Protein AF-A0A150F5D4-F1 (afdb_monomer)

Foldseek 3Di:
DDDPPPPPVVVVVVVVVVVVVVVPPPPPPPPDDPPQDWDFDQFPVGTWTARLAWAEEAEAVQLCPQLCLLLVHDYAEYEPLCVVAPLCVVSCVNHDHCYNVPDLVVVLVSQGQEYEEAPPDPPQVSVVVRYTYGHHHPLPDAQLVVSCSVCSNNVSNVSSVVLVVVVLVLLVVLLVLLCVLQPQWAEWEWAADAFKIKTFAQRQFLCNVSQCPSSVHHFQPVCCVDQPVDDPGIDIDGLVCCLSRDILAYAYEYLAPPHDHCSCVDPSNCPHNNNVVVRYHYDHNSLRNHDHSSSNVVSSVRVSVSSND

Organism: NCBI:txid1793963

Structure (mmCIF, N/CA/C/O backbone):
data_AF-A0A150F5D4-F1
#
_entry.id   AF-A0A150F5D4-F1
#
loop_
_atom_site.group_PDB
_atom_site.id
_atom_site.type_symbol
_atom_site.label_atom_id
_atom_site.label_alt_id
_atom_site.label_comp_id
_atom_site.label_asym_id
_atom_site.label_entity_id
_atom_site.label_seq_id
_atom_site.pdbx_PDB_ins_code
_atom_site.Cartn_x
_atom_site.Cartn_y
_atom_site.Cartn_z
_atom_site.occupancy
_atom_site.B_iso_or_equiv
_atom_site.auth_seq_id
_atom_site.auth_comp_id
_atom_site.auth_asym_id
_atom_site.auth_atom_id
_atom_site.pdbx_PDB_model_num
ATOM 1 N N . MET A 1 1 ? -54.334 -12.920 94.584 1.00 45.31 1 MET A N 1
ATOM 2 C CA . MET A 1 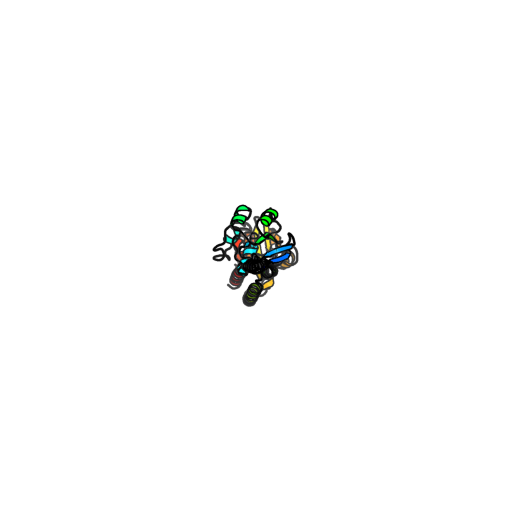1 ? -52.978 -13.401 94.237 1.00 45.31 1 MET A CA 1
ATOM 3 C C . MET A 1 1 ? -52.884 -13.672 92.729 1.00 45.31 1 MET A C 1
ATOM 5 O O . MET A 1 1 ? -52.698 -14.797 92.307 1.00 45.31 1 MET A O 1
ATOM 9 N N . PHE A 1 2 ? -53.057 -12.641 91.902 1.00 46.56 2 PHE A N 1
ATOM 10 C CA . PHE A 1 2 ? -52.925 -12.701 90.441 1.00 46.56 2 PHE A CA 1
ATOM 11 C C . PHE A 1 2 ? -52.592 -11.281 90.016 1.00 46.56 2 PHE A C 1
ATOM 13 O O . PHE A 1 2 ? -53.486 -10.466 90.161 1.00 46.56 2 PHE A O 1
ATOM 20 N N . HIS A 1 3 ? -51.358 -10.958 89.613 1.00 45.22 3 HIS A N 1
ATOM 21 C CA . HIS A 1 3 ? -51.043 -9.778 88.773 1.00 45.22 3 HIS A CA 1
ATOM 22 C C . HIS A 1 3 ? -49.586 -9.734 88.243 1.00 45.22 3 HIS A C 1
ATOM 24 O O . HIS A 1 3 ? -49.187 -8.736 87.649 1.00 45.22 3 HIS A O 1
ATOM 30 N N . THR A 1 4 ? -48.786 -10.803 88.362 1.00 50.25 4 THR A N 1
ATOM 31 C CA . THR A 1 4 ? -47.328 -10.725 88.106 1.00 50.25 4 THR A CA 1
ATOM 32 C C . THR A 1 4 ? -46.820 -11.392 86.820 1.00 50.25 4 THR A C 1
ATOM 34 O O . THR A 1 4 ? -45.617 -11.568 86.680 1.00 50.25 4 THR A O 1
ATOM 37 N N . TYR A 1 5 ? -47.678 -11.728 85.845 1.00 49.06 5 TYR A N 1
ATOM 38 C CA . TYR A 1 5 ? -47.238 -12.459 84.634 1.00 49.06 5 TYR A CA 1
ATOM 39 C C . TYR A 1 5 ? -47.407 -11.726 83.292 1.00 49.06 5 TYR A C 1
ATOM 41 O O . TYR A 1 5 ? -47.007 -12.252 82.259 1.00 49.06 5 TYR A O 1
ATOM 49 N N . LYS A 1 6 ? -47.918 -10.486 83.263 1.00 46.34 6 LYS A N 1
ATOM 50 C CA . LYS A 1 6 ? -48.126 -9.746 81.996 1.00 46.34 6 LYS A CA 1
ATOM 51 C C . LYS A 1 6 ? -46.950 -8.880 81.519 1.00 46.34 6 LYS A C 1
ATOM 53 O O . LYS A 1 6 ? -47.036 -8.321 80.433 1.00 46.34 6 LYS A O 1
ATOM 58 N N . LYS A 1 7 ? -45.850 -8.767 82.277 1.00 47.50 7 LYS A N 1
ATOM 59 C CA . LYS A 1 7 ? -44.716 -7.881 81.921 1.00 47.50 7 LYS A CA 1
ATOM 60 C C . LYS A 1 7 ? -43.491 -8.581 81.317 1.00 47.50 7 LYS A C 1
ATOM 62 O O . LYS A 1 7 ? -42.592 -7.894 80.851 1.00 47.50 7 LYS A O 1
ATOM 67 N N . ILE A 1 8 ? -43.466 -9.915 81.259 1.00 49.19 8 IL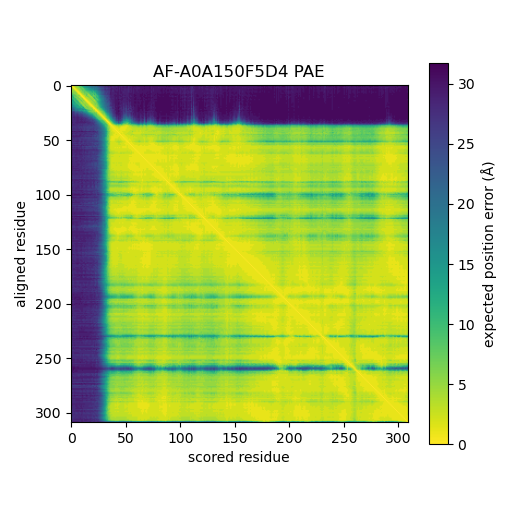E A N 1
ATOM 68 C CA . ILE A 1 8 ? -42.308 -10.670 80.737 1.00 49.19 8 ILE A CA 1
ATOM 69 C C . ILE A 1 8 ? -42.436 -10.952 79.224 1.00 49.19 8 ILE A C 1
ATOM 71 O O . ILE A 1 8 ? -41.431 -11.035 78.525 1.00 49.19 8 ILE A O 1
ATOM 75 N N . GLY A 1 9 ? -43.657 -10.979 78.674 1.00 44.41 9 GLY A N 1
ATOM 76 C CA . GLY A 1 9 ? -43.884 -11.199 77.235 1.00 44.41 9 GLY A CA 1
ATOM 77 C C . GLY A 1 9 ? -43.514 -10.016 76.326 1.00 44.41 9 GLY A C 1
ATOM 78 O O . GLY A 1 9 ? -43.197 -10.220 75.160 1.00 44.41 9 GLY A O 1
ATOM 79 N N . ALA A 1 10 ? -43.503 -8.784 76.848 1.00 46.03 10 ALA A N 1
ATOM 80 C CA . ALA A 1 10 ? -43.185 -7.592 76.054 1.00 46.03 10 ALA A CA 1
ATOM 81 C C . ALA A 1 10 ? -41.670 -7.353 75.887 1.00 46.03 10 ALA A C 1
ATOM 83 O O . ALA A 1 10 ? -41.250 -6.747 74.906 1.00 46.03 10 ALA A O 1
ATOM 84 N N . ALA A 1 11 ? -40.840 -7.863 76.805 1.00 48.28 11 ALA A N 1
ATOM 85 C CA . ALA A 1 11 ? -39.387 -7.686 76.752 1.00 48.28 11 ALA A CA 1
ATOM 86 C C . ALA A 1 11 ? -38.692 -8.666 75.784 1.00 48.28 11 ALA A C 1
ATOM 88 O O . ALA A 1 11 ? -37.655 -8.334 75.219 1.00 48.28 11 ALA A O 1
ATOM 89 N N . LEU A 1 12 ? -39.283 -9.841 75.530 1.00 46.72 12 LEU A N 1
ATOM 90 C CA . LEU A 1 12 ? -38.742 -10.838 74.592 1.00 46.72 12 LEU A CA 1
ATOM 91 C C . LEU A 1 12 ? -39.065 -10.539 73.117 1.00 46.72 12 LEU A C 1
ATOM 93 O O . LEU A 1 12 ? -38.326 -10.964 72.235 1.00 46.72 12 LEU A O 1
ATOM 97 N N . ILE A 1 13 ? -40.110 -9.753 72.837 1.00 49.47 13 ILE A N 1
ATOM 98 C CA . ILE A 1 13 ? -40.472 -9.341 71.468 1.00 49.47 13 ILE A CA 1
ATOM 99 C C . ILE A 1 13 ? -39.652 -8.118 71.013 1.00 49.47 13 ILE A C 1
ATOM 101 O O . ILE A 1 13 ? -39.346 -7.986 69.830 1.00 49.47 13 ILE A O 1
ATOM 105 N N . ALA A 1 14 ? -39.201 -7.265 71.940 1.00 47.28 14 ALA A N 1
ATOM 106 C CA . ALA A 1 14 ? -38.373 -6.099 71.617 1.00 47.28 14 ALA A CA 1
ATOM 107 C C . ALA A 1 14 ? -36.915 -6.455 71.249 1.00 47.28 14 ALA A C 1
ATOM 109 O O . ALA A 1 14 ? -36.289 -5.736 70.475 1.00 47.28 14 ALA A O 1
ATOM 110 N N . VAL A 1 15 ? -36.379 -7.579 71.741 1.00 50.41 15 VAL A N 1
ATOM 111 C CA . VAL A 1 15 ? -35.002 -8.022 71.427 1.00 50.41 15 VAL A CA 1
ATOM 112 C C . VAL A 1 15 ? -34.919 -8.739 70.068 1.00 50.41 15 VAL A C 1
ATOM 114 O O . VAL A 1 15 ? -33.892 -8.668 69.397 1.00 50.41 15 VAL A O 1
ATOM 117 N N . LEU A 1 16 ? -36.016 -9.337 69.590 1.00 45.66 16 LEU A N 1
ATOM 118 C CA . LEU A 1 16 ? -36.094 -9.968 68.262 1.00 45.66 16 LEU A CA 1
ATOM 119 C C . LEU A 1 16 ? -36.301 -8.971 67.105 1.00 45.66 16 LEU A C 1
ATOM 121 O O . LEU A 1 16 ? -36.012 -9.305 65.960 1.00 45.66 16 LEU A O 1
ATOM 125 N N . LEU A 1 17 ? -36.729 -7.736 67.387 1.00 45.28 17 LEU A N 1
ATOM 126 C CA . LEU A 1 17 ? -36.908 -6.678 66.380 1.00 45.28 17 LEU A CA 1
ATOM 127 C C . LEU A 1 17 ? -35.638 -5.850 66.112 1.00 45.28 17 LEU A C 1
ATOM 129 O O . LEU A 1 17 ? -35.535 -5.221 65.063 1.00 45.28 17 LEU A O 1
ATOM 133 N N . ILE A 1 18 ? -34.639 -5.891 67.001 1.00 49.88 18 ILE A N 1
ATOM 134 C CA . ILE A 1 18 ? -33.360 -5.180 66.806 1.00 49.88 18 ILE A CA 1
ATOM 135 C C . ILE A 1 18 ? -32.366 -6.028 65.988 1.00 49.88 18 ILE A C 1
ATOM 137 O O . ILE A 1 18 ? -31.526 -5.484 65.275 1.00 49.88 18 ILE A O 1
ATOM 141 N N . ALA A 1 19 ? -32.516 -7.358 65.976 1.00 47.22 19 ALA A N 1
ATOM 142 C CA . ALA A 1 19 ? -31.707 -8.246 65.134 1.00 47.22 19 ALA A CA 1
ATOM 143 C C . ALA A 1 19 ? -32.099 -8.219 63.639 1.00 47.22 19 ALA A C 1
ATOM 145 O O . ALA A 1 19 ? -31.326 -8.670 62.798 1.00 47.22 19 ALA A O 1
ATOM 146 N N . ALA A 1 20 ? -33.260 -7.651 63.288 1.00 46.22 20 ALA A N 1
ATOM 147 C CA . ALA A 1 20 ? -33.705 -7.507 61.899 1.00 46.22 20 ALA A CA 1
ATOM 148 C C . ALA A 1 20 ? -33.192 -6.224 61.208 1.00 46.22 20 ALA A C 1
ATOM 150 O O . ALA A 1 20 ? -33.328 -6.090 59.996 1.00 46.22 20 ALA A O 1
ATOM 151 N N . LEU A 1 21 ? -32.573 -5.293 61.946 1.00 45.03 21 LEU A N 1
ATOM 152 C CA . LEU A 1 21 ? -32.061 -4.022 61.403 1.00 45.03 21 LEU A CA 1
ATOM 153 C C . LEU A 1 21 ? -30.547 -4.022 61.132 1.00 45.03 21 LEU A C 1
ATOM 155 O O . LEU A 1 21 ? -30.050 -3.115 60.474 1.00 45.03 21 LEU A O 1
ATOM 159 N N . ALA A 1 22 ? -29.816 -5.057 61.558 1.00 43.81 22 ALA A N 1
ATOM 160 C CA . ALA A 1 22 ? -28.387 -5.215 61.264 1.00 43.81 22 ALA A CA 1
ATOM 161 C C . ALA A 1 22 ? -28.099 -6.036 59.985 1.00 43.81 22 ALA A C 1
ATOM 163 O O . ALA A 1 22 ? -26.945 -6.168 59.591 1.00 43.81 22 ALA A O 1
ATOM 164 N N . ALA A 1 23 ? -29.131 -6.564 59.313 1.00 40.69 23 ALA A N 1
ATOM 165 C CA . ALA A 1 23 ? -28.992 -7.368 58.092 1.00 40.69 23 ALA A CA 1
ATOM 166 C C . ALA A 1 23 ? -29.296 -6.600 56.786 1.00 40.69 23 ALA A C 1
ATOM 168 O O . ALA A 1 23 ? -29.154 -7.156 55.700 1.00 40.69 23 ALA A O 1
ATOM 169 N N . CYS A 1 24 ? -29.650 -5.311 56.865 1.00 43.44 24 CYS A N 1
ATOM 170 C CA . CYS A 1 24 ? -29.813 -4.421 55.704 1.00 43.44 24 CYS A CA 1
ATOM 171 C C . CYS A 1 24 ? -28.640 -3.437 55.540 1.00 43.44 24 CYS A C 1
ATOM 173 O O . CYS A 1 24 ? -28.793 -2.364 54.968 1.00 43.44 24 CYS A O 1
ATOM 175 N N . GLY A 1 25 ? -27.462 -3.815 56.039 1.00 41.12 25 GLY A N 1
ATOM 176 C CA . GLY A 1 25 ? -26.180 -3.163 55.773 1.00 41.12 25 GLY A CA 1
ATOM 177 C C . GLY A 1 25 ? -25.316 -3.977 54.813 1.00 41.12 25 GLY A C 1
ATOM 178 O O . GLY A 1 25 ? -24.108 -4.034 54.985 1.00 41.12 25 GLY A O 1
ATOM 179 N N . ASN A 1 26 ? -25.923 -4.661 53.843 1.00 39.94 26 ASN A N 1
ATOM 180 C CA . ASN A 1 26 ? -25.194 -5.201 52.706 1.00 39.94 26 ASN A CA 1
ATOM 181 C C . ASN A 1 26 ? -25.654 -4.402 51.498 1.00 39.94 26 ASN A C 1
ATOM 183 O O . ASN A 1 26 ? -26.626 -4.766 50.835 1.00 39.94 26 ASN A O 1
ATOM 187 N N . SER A 1 27 ? -24.985 -3.269 51.282 1.00 38.66 27 SER A N 1
ATOM 188 C CA . SER A 1 27 ? -24.941 -2.607 49.989 1.00 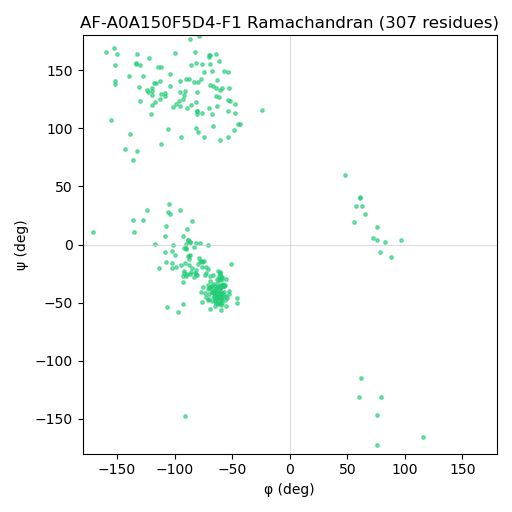38.66 27 SER A CA 1
ATOM 189 C C . SER A 1 27 ? -24.601 -3.694 48.987 1.00 38.66 27 SER A C 1
ATOM 191 O O . SER A 1 27 ? -23.460 -4.136 48.886 1.00 38.66 27 SER A O 1
ATOM 193 N N . SER A 1 28 ? -25.628 -4.212 48.326 1.00 36.38 28 SER A N 1
ATOM 194 C CA . SER A 1 28 ? -25.478 -4.983 47.117 1.00 36.38 28 SER A CA 1
ATOM 195 C C . SER A 1 28 ? -24.821 -4.029 46.142 1.00 36.38 28 SER A C 1
ATOM 197 O O . SER A 1 28 ? -25.504 -3.257 45.467 1.00 36.38 28 SER A O 1
ATOM 199 N N . ASP A 1 29 ? -23.487 -4.045 46.159 1.00 36.03 29 ASP A N 1
ATOM 200 C CA . ASP A 1 29 ? -22.649 -3.624 45.062 1.00 36.03 29 ASP A CA 1
ATOM 201 C C . ASP A 1 29 ? -23.311 -4.212 43.828 1.00 36.03 29 ASP A C 1
ATOM 203 O O . ASP A 1 29 ? -23.290 -5.426 43.585 1.00 36.03 29 ASP A O 1
ATOM 207 N N . MET A 1 30 ? -23.989 -3.333 43.093 1.00 36.88 30 MET A N 1
ATOM 208 C CA . MET A 1 30 ? -24.285 -3.542 41.697 1.00 36.88 30 MET A CA 1
ATOM 209 C C . MET A 1 30 ? -22.930 -3.822 41.066 1.00 36.88 30 MET A C 1
ATOM 211 O O . MET A 1 30 ? -22.185 -2.899 40.741 1.00 36.88 30 MET A O 1
ATOM 215 N N . LYS A 1 31 ? -22.583 -5.113 40.977 1.00 35.66 31 LYS A N 1
ATOM 216 C CA . LYS A 1 31 ? -21.459 -5.598 40.190 1.00 35.66 31 LYS A CA 1
ATOM 217 C C . LYS A 1 31 ? -21.593 -4.918 38.847 1.00 35.66 31 LYS A C 1
ATOM 219 O O . LYS A 1 31 ? -22.595 -5.097 38.151 1.00 35.66 31 LYS A O 1
ATOM 224 N N . GLY A 1 32 ? -20.620 -4.051 38.604 1.00 36.94 32 GLY A N 1
ATOM 225 C CA . GLY A 1 32 ? -20.666 -3.075 37.549 1.00 36.94 32 GLY A CA 1
ATOM 226 C C . GLY A 1 32 ? -20.960 -3.737 36.217 1.00 36.94 32 GLY A C 1
ATOM 227 O O . GLY A 1 32 ? -20.545 -4.868 35.951 1.00 36.94 32 GLY A O 1
ATOM 228 N N . SER A 1 33 ? -21.649 -2.973 35.372 1.00 35.09 33 SER A N 1
ATOM 229 C CA . SER A 1 33 ? -21.381 -2.953 33.937 1.00 35.09 33 SER A CA 1
ATOM 230 C C . SER A 1 33 ? -19.940 -3.393 33.706 1.00 35.09 33 SER A C 1
ATOM 232 O O . SER A 1 33 ? -19.038 -2.716 34.199 1.00 35.09 33 SER A O 1
ATOM 234 N N . SER A 1 34 ? -19.737 -4.528 33.032 1.00 41.12 34 SER A N 1
ATOM 235 C CA . SER A 1 34 ? -18.419 -4.999 32.617 1.00 41.12 34 SER A CA 1
ATOM 236 C C . SER A 1 34 ? -17.669 -3.813 32.027 1.00 41.12 34 SER A C 1
ATOM 238 O O . SER A 1 34 ? -18.012 -3.349 30.939 1.00 41.12 34 SER A O 1
ATOM 240 N N . GLN A 1 35 ? -16.737 -3.253 32.792 1.00 52.50 35 GLN A N 1
ATOM 241 C CA . GLN A 1 35 ? -15.906 -2.162 32.331 1.00 52.50 35 GLN A CA 1
ATOM 242 C C . GLN A 1 35 ? -15.061 -2.810 31.240 1.00 52.50 35 GLN A C 1
ATOM 244 O O . GLN A 1 35 ? -14.215 -3.645 31.548 1.00 52.50 35 GLN A O 1
ATOM 249 N N . GLU A 1 36 ? -15.409 -2.580 29.970 1.00 65.25 36 GLU A N 1
ATOM 250 C CA . GLU A 1 36 ? -14.615 -3.109 28.866 1.00 65.25 36 GLU A CA 1
ATOM 251 C C . GLU A 1 36 ? -13.179 -2.652 29.094 1.00 65.25 36 GLU A C 1
ATOM 253 O O . GLU A 1 36 ? -12.937 -1.460 29.287 1.00 65.25 36 GLU A O 1
ATOM 258 N N . ASP A 1 37 ? -12.247 -3.605 29.147 1.00 86.50 37 ASP A N 1
ATOM 259 C CA . ASP A 1 37 ? -10.831 -3.302 29.313 1.00 86.50 37 ASP A CA 1
ATOM 260 C C . ASP A 1 37 ? -10.433 -2.305 28.223 1.00 86.50 37 ASP A C 1
ATOM 262 O O . ASP A 1 37 ? -10.486 -2.619 27.032 1.00 86.50 37 ASP A O 1
ATOM 266 N N . THR A 1 38 ? -10.065 -1.089 28.626 1.00 91.94 38 THR A N 1
ATOM 267 C CA . THR A 1 38 ? -9.608 -0.046 27.704 1.00 91.94 38 THR A CA 1
ATOM 268 C C . THR A 1 38 ? -8.099 0.115 27.770 1.00 91.94 38 THR A C 1
ATOM 270 O O . THR A 1 38 ? -7.510 0.034 28.848 1.00 91.94 38 THR A O 1
ATOM 273 N N . VAL A 1 39 ? -7.484 0.451 26.641 1.00 92.31 39 VAL A N 1
ATOM 274 C CA . VAL A 1 39 ? -6.091 0.900 26.552 1.00 92.31 39 VAL A CA 1
ATOM 275 C C . VAL A 1 39 ? -6.060 2.369 26.132 1.00 92.31 39 VAL A C 1
ATOM 277 O O . VAL A 1 39 ? -6.863 2.810 25.314 1.00 92.31 39 VAL A O 1
ATOM 280 N N . THR A 1 40 ? -5.149 3.151 26.712 1.00 94.94 40 THR A N 1
ATOM 281 C CA . THR A 1 40 ? -4.887 4.514 26.237 1.00 94.94 40 THR A CA 1
ATOM 282 C C . THR A 1 40 ? -3.964 4.441 25.029 1.00 94.94 40 THR A C 1
ATOM 284 O O . THR A 1 40 ? -2.806 4.042 25.154 1.00 94.94 40 THR A O 1
ATOM 287 N N . TYR A 1 41 ? -4.464 4.853 23.872 1.00 94.38 41 TYR A N 1
ATOM 288 C CA . TYR A 1 41 ? -3.706 4.969 22.635 1.00 94.38 41 TYR A CA 1
ATOM 289 C C . TYR A 1 41 ? -3.387 6.440 22.349 1.00 94.38 41 TYR A C 1
ATOM 291 O O . TYR A 1 41 ? -4.237 7.314 22.521 1.00 94.38 41 TYR A O 1
ATOM 299 N N . LYS A 1 42 ? -2.150 6.723 21.932 1.00 94.75 42 LYS A N 1
ATOM 300 C CA . LYS A 1 42 ? -1.709 8.071 21.560 1.00 94.75 42 LYS A CA 1
ATOM 301 C C . LYS A 1 42 ? -1.856 8.243 20.049 1.00 94.75 42 LYS A C 1
ATOM 303 O O . LYS A 1 42 ? -0.933 7.921 19.305 1.00 94.75 42 LYS A O 1
ATOM 308 N N . ALA A 1 43 ? -3.005 8.755 19.627 1.00 94.56 43 ALA A N 1
ATOM 309 C CA . ALA A 1 43 ? -3.280 9.115 18.242 1.00 94.56 43 ALA A CA 1
ATOM 310 C C . ALA A 1 43 ? -2.815 10.550 17.937 1.00 94.56 43 ALA A C 1
ATOM 312 O O . ALA A 1 43 ? -2.367 11.289 18.820 1.00 94.56 43 ALA A O 1
ATOM 313 N N . GLU A 1 44 ? -2.954 10.976 16.682 1.00 95.62 44 GLU A N 1
ATOM 314 C CA . GLU A 1 44 ? -2.625 12.346 16.266 1.00 95.62 44 GLU A CA 1
ATOM 315 C C . GLU A 1 44 ? -3.600 13.387 16.833 1.00 95.62 44 GLU A C 1
ATOM 317 O O . GLU A 1 44 ? -3.218 14.532 17.057 1.00 95.62 44 GLU A O 1
ATOM 322 N N . ASN A 1 45 ? -4.842 12.985 17.119 1.00 96.00 45 ASN A N 1
ATOM 323 C CA . ASN A 1 45 ? -5.853 13.801 17.797 1.00 96.00 45 ASN A CA 1
ATOM 324 C C . ASN A 1 45 ? -5.812 13.677 19.335 1.00 96.00 45 ASN A C 1
ATOM 326 O O . ASN A 1 45 ? -6.720 14.146 20.015 1.00 96.00 45 ASN A O 1
ATOM 330 N N . GLY A 1 46 ? -4.751 13.091 19.906 1.00 95.88 46 GLY A N 1
ATOM 331 C CA . GLY A 1 46 ? -4.507 13.061 21.350 1.00 95.88 46 GLY A CA 1
ATOM 332 C C . GLY A 1 46 ? -4.537 11.665 21.974 1.00 95.88 46 GLY A C 1
ATOM 333 O O . GLY A 1 46 ? -4.438 10.642 21.299 1.00 95.88 46 GLY A O 1
ATOM 334 N N . ASN A 1 47 ? -4.624 11.626 23.306 1.00 96.50 47 ASN A N 1
ATOM 335 C CA . ASN A 1 47 ? -4.696 10.379 24.067 1.00 96.50 47 ASN A CA 1
ATOM 336 C C . ASN A 1 47 ? -6.150 9.910 24.162 1.00 96.50 47 ASN A C 1
ATOM 338 O O . ASN A 1 47 ? -6.987 10.600 24.743 1.00 96.50 47 ASN A O 1
ATOM 342 N N . ILE A 1 48 ? -6.434 8.719 23.645 1.00 96.31 48 ILE A N 1
ATOM 343 C CA . ILE A 1 48 ? -7.791 8.193 23.498 1.00 96.31 48 ILE A CA 1
ATOM 344 C C . ILE A 1 48 ? -7.885 6.859 24.223 1.00 96.31 48 ILE A C 1
ATOM 346 O O . ILE A 1 48 ? -7.047 5.980 24.030 1.00 96.31 48 ILE A O 1
ATOM 350 N N . LYS A 1 49 ? -8.919 6.691 25.050 1.00 95.62 49 LYS A N 1
ATOM 351 C CA . LYS A 1 49 ? -9.259 5.384 25.618 1.00 95.62 49 LYS A CA 1
ATOM 352 C C . LYS A 1 49 ? -10.035 4.590 24.579 1.00 95.62 49 LYS A C 1
ATOM 354 O O . LYS A 1 49 ? -11.143 4.978 24.218 1.00 95.62 49 LYS A O 1
ATOM 359 N N . ILE A 1 50 ? -9.455 3.494 24.119 1.00 94.94 50 ILE A N 1
ATOM 360 C CA . ILE A 1 50 ? -10.072 2.593 23.146 1.00 94.94 50 ILE A CA 1
ATOM 361 C C . ILE A 1 50 ? -10.344 1.231 23.794 1.00 94.94 50 ILE A C 1
ATOM 363 O O . ILE A 1 50 ? -9.610 0.848 24.713 1.00 94.94 50 ILE A O 1
ATOM 367 N N . PRO A 1 51 ? -11.351 0.472 23.333 1.00 92.94 51 PRO A N 1
ATOM 368 C CA . PRO A 1 51 ? -11.532 -0.908 23.764 1.00 92.94 51 PRO A CA 1
ATOM 369 C C . PRO A 1 51 ? -10.301 -1.737 23.389 1.00 92.94 51 PRO A C 1
ATOM 371 O O . PRO A 1 51 ? -9.840 -1.681 22.250 1.00 92.94 51 PRO A O 1
ATOM 374 N N . LYS A 1 52 ? -9.785 -2.541 24.322 1.00 87.50 52 LYS A N 1
ATOM 375 C CA . LYS A 1 52 ? -8.652 -3.443 24.067 1.00 87.50 52 LYS A CA 1
ATOM 376 C C . LYS A 1 52 ? -8.980 -4.482 22.993 1.00 87.50 52 LYS A C 1
ATOM 378 O O . LYS A 1 52 ? -8.091 -4.889 22.265 1.00 87.50 52 LYS A O 1
ATOM 383 N N . HIS A 1 53 ? -10.250 -4.873 22.872 1.00 93.00 53 HIS A N 1
ATOM 384 C CA . HIS A 1 53 ? -10.746 -5.811 21.863 1.00 93.00 53 HIS A CA 1
ATOM 385 C C . HIS A 1 53 ? -12.017 -5.257 21.200 1.00 93.00 53 HIS A C 1
ATOM 387 O O . HIS A 1 53 ? -13.125 -5.637 21.593 1.00 93.00 53 HIS A O 1
ATOM 393 N N . PRO A 1 54 ? -11.887 -4.335 20.230 1.00 96.31 54 PRO A N 1
ATOM 394 C CA . PRO A 1 54 ? -13.045 -3.709 19.607 1.00 96.31 54 PRO A CA 1
ATOM 395 C C . PRO A 1 54 ? -13.850 -4.735 18.797 1.00 96.31 54 PRO A C 1
ATOM 397 O O . PRO A 1 54 ? -13.302 -5.562 18.062 1.00 96.31 54 PRO A O 1
ATOM 400 N N . LYS A 1 55 ? -15.174 -4.685 18.935 1.00 96.44 55 LYS A N 1
ATOM 401 C CA . LYS A 1 55 ? -16.133 -5.620 18.332 1.00 96.44 55 LYS A CA 1
ATOM 402 C C . LYS A 1 55 ? -16.817 -5.032 17.101 1.00 96.44 55 LYS A C 1
ATOM 404 O O . LYS A 1 55 ? -17.397 -5.796 16.325 1.00 96.44 55 LYS A O 1
ATOM 409 N N . ARG A 1 56 ? -16.827 -3.707 16.929 1.00 98.06 56 ARG A N 1
ATOM 410 C CA . ARG A 1 56 ? -17.540 -3.006 15.850 1.00 98.06 56 ARG A CA 1
ATOM 411 C C . ARG A 1 56 ? -16.722 -1.813 15.361 1.00 98.06 56 ARG A C 1
ATOM 413 O O . ARG A 1 56 ? -16.998 -0.668 15.711 1.00 98.06 56 ARG A O 1
ATOM 420 N N . VAL A 1 57 ? -15.759 -2.079 14.485 1.00 98.56 57 VAL A N 1
ATOM 421 C CA . VAL A 1 57 ? -14.882 -1.028 13.954 1.00 98.56 57 VAL A CA 1
ATOM 422 C C . VAL A 1 57 ? -15.449 -0.436 12.669 1.00 98.56 57 VAL A C 1
ATOM 424 O O . VAL A 1 57 ? -15.814 -1.168 11.747 1.00 98.56 57 VAL A O 1
ATOM 427 N N . VAL A 1 58 ? -15.492 0.891 12.574 1.00 98.50 58 VAL A N 1
ATOM 428 C CA . VAL A 1 58 ? -15.664 1.593 11.295 1.00 98.50 58 VAL A CA 1
ATOM 429 C C . VAL A 1 58 ? -14.302 2.106 10.845 1.00 98.50 58 VAL A C 1
ATOM 431 O O . VAL A 1 58 ? -13.676 2.912 11.530 1.00 98.50 58 VAL A O 1
ATOM 434 N N . VAL A 1 59 ? -13.840 1.634 9.688 1.00 98.19 59 VAL A N 1
ATOM 435 C CA . VAL A 1 59 ? -12.544 2.018 9.116 1.00 98.19 59 VAL A CA 1
ATOM 436 C C . VAL A 1 59 ? -12.802 2.965 7.954 1.00 98.19 59 VAL A C 1
ATOM 438 O O . VAL A 1 59 ? -13.170 2.517 6.876 1.00 98.19 59 VAL A O 1
ATOM 441 N N . MET A 1 60 ? -12.660 4.271 8.181 1.00 96.62 60 MET A N 1
ATOM 442 C CA . MET A 1 60 ? -12.887 5.309 7.165 1.00 96.62 60 MET A CA 1
ATOM 443 C C . MET A 1 60 ? -11.623 5.654 6.377 1.00 96.62 60 MET A C 1
ATOM 445 O O . MET A 1 60 ? -11.717 6.092 5.238 1.00 96.62 60 MET A O 1
ATOM 449 N N . ALA A 1 61 ? -10.450 5.459 6.978 1.00 95.62 61 ALA A N 1
ATOM 450 C CA . ALA A 1 61 ? -9.181 5.434 6.262 1.00 95.62 61 ALA A CA 1
ATOM 451 C C . ALA A 1 61 ? -9.081 4.105 5.496 1.00 95.62 61 ALA A C 1
ATOM 453 O O . ALA A 1 61 ? -8.686 3.089 6.067 1.00 95.62 61 ALA A O 1
ATOM 454 N N . ASP A 1 62 ? -9.519 4.098 4.236 1.00 94.69 62 ASP A N 1
ATOM 455 C CA . ASP A 1 62 ? -9.709 2.879 3.438 1.00 94.69 62 ASP A CA 1
ATOM 456 C C . ASP A 1 62 ? -8.443 2.015 3.314 1.00 94.69 62 ASP A C 1
ATOM 458 O O . ASP A 1 62 ? -8.563 0.787 3.362 1.00 94.69 62 ASP A O 1
ATOM 462 N N . ASP A 1 63 ? -7.255 2.628 3.241 1.00 92.88 63 ASP A N 1
ATOM 463 C CA . ASP A 1 63 ? -5.964 1.925 3.187 1.00 92.88 63 ASP A CA 1
ATOM 464 C C . ASP A 1 63 ? -5.773 0.952 4.361 1.00 92.88 63 ASP A C 1
ATOM 466 O O . ASP A 1 63 ? -5.174 -0.100 4.190 1.00 92.88 63 ASP A O 1
ATOM 470 N N . TYR A 1 64 ? -6.374 1.234 5.523 1.00 97.19 64 TYR A N 1
ATOM 471 C CA . TYR A 1 64 ? -6.228 0.406 6.722 1.00 97.19 64 TYR A CA 1
ATOM 472 C C . TYR A 1 64 ? -7.270 -0.707 6.859 1.00 97.19 64 TYR A C 1
ATOM 474 O O . TYR A 1 64 ? -7.220 -1.493 7.806 1.00 97.19 64 TYR A O 1
ATOM 482 N N . TYR A 1 65 ? -8.242 -0.814 5.946 1.00 98.25 65 TYR A N 1
ATOM 483 C CA . TYR A 1 65 ? -9.274 -1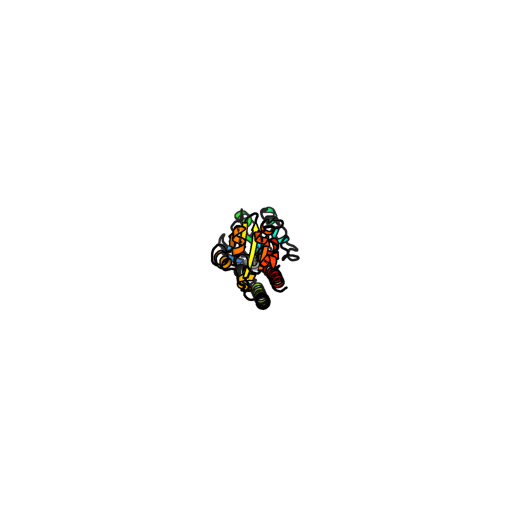.854 6.036 1.00 98.25 65 TYR A CA 1
ATOM 484 C C . TYR A 1 65 ? -8.668 -3.262 6.112 1.00 98.25 65 TYR A C 1
ATOM 486 O O . TYR A 1 65 ? -9.105 -4.096 6.915 1.00 98.25 65 TYR A O 1
ATOM 494 N N . GLY A 1 66 ? -7.666 -3.524 5.273 1.00 98.06 66 GLY A N 1
ATOM 495 C CA . GLY A 1 66 ? -7.035 -4.829 5.173 1.00 98.06 66 GLY A CA 1
ATOM 496 C C . GLY A 1 66 ? -6.220 -5.193 6.407 1.00 98.06 66 GLY A C 1
ATOM 497 O O . GLY A 1 66 ? -6.226 -6.361 6.791 1.00 98.06 66 GLY A O 1
ATOM 498 N N . ASP A 1 67 ? -5.632 -4.212 7.097 1.00 98.44 67 ASP A N 1
ATOM 499 C CA . ASP A 1 67 ? -4.955 -4.411 8.380 1.00 98.44 67 ASP A CA 1
ATOM 500 C C . ASP A 1 67 ? -5.920 -4.966 9.429 1.00 98.44 67 ASP A C 1
ATOM 502 O O . ASP A 1 67 ? -5.720 -6.062 9.956 1.00 98.44 67 ASP A O 1
ATOM 506 N N . PHE A 1 68 ? -7.031 -4.264 9.677 1.00 98.25 68 PHE A N 1
ATOM 507 C CA . PHE A 1 68 ? -8.038 -4.714 10.644 1.00 98.25 68 PHE A CA 1
ATOM 508 C C . PHE A 1 68 ? -8.634 -6.064 10.248 1.00 98.25 68 PHE A C 1
ATOM 510 O O . PHE A 1 68 ? -8.869 -6.922 11.105 1.00 98.25 68 PHE A O 1
ATOM 517 N N . LYS A 1 69 ? -8.845 -6.290 8.946 1.00 98.00 69 LYS A N 1
ATOM 518 C CA . LYS A 1 69 ? -9.357 -7.569 8.461 1.00 98.00 69 LYS A CA 1
ATOM 519 C C . LYS A 1 69 ? -8.364 -8.710 8.690 1.00 98.00 69 LYS A C 1
ATOM 521 O O . LYS A 1 69 ? -8.796 -9.785 9.110 1.00 98.00 69 LYS A O 1
ATOM 526 N N . GLN A 1 70 ? -7.070 -8.484 8.463 1.00 98.19 70 GLN A N 1
ATOM 527 C CA . GLN A 1 70 ? -6.004 -9.465 8.683 1.00 98.19 70 GLN A CA 1
ATOM 528 C C . GLN A 1 70 ? -5.815 -9.781 10.175 1.00 98.19 70 GLN A C 1
ATOM 530 O O . GLN A 1 70 ? -5.629 -10.941 10.540 1.00 98.19 70 GLN A O 1
ATOM 535 N N . LEU A 1 71 ? -5.979 -8.787 11.054 1.00 98.12 71 LEU A N 1
ATOM 536 C CA . LEU A 1 71 ? -6.026 -8.973 12.513 1.00 98.12 71 LEU A CA 1
ATOM 537 C C . LEU A 1 71 ? -7.320 -9.661 12.990 1.00 98.12 71 LEU A C 1
ATOM 539 O O . LEU A 1 71 ? -7.510 -9.923 14.179 1.00 98.12 71 LEU A O 1
ATOM 543 N N . GLY A 1 72 ? -8.238 -9.997 12.081 1.00 97.00 72 GLY A N 1
ATOM 544 C CA . GLY A 1 72 ? -9.507 -10.644 12.405 1.00 97.00 72 GLY A CA 1
ATOM 545 C C . GLY A 1 72 ? -10.434 -9.768 13.247 1.00 97.00 72 GLY A C 1
ATOM 546 O O . GLY A 1 72 ? -11.246 -10.303 14.002 1.00 97.00 72 GLY A O 1
ATOM 547 N N . ILE A 1 73 ? -10.299 -8.446 13.145 1.00 97.50 73 ILE A N 1
ATOM 548 C CA . ILE A 1 73 ? -11.190 -7.482 13.781 1.00 97.50 73 ILE A CA 1
ATOM 549 C C . ILE A 1 73 ? -12.466 -7.351 12.946 1.00 97.50 73 ILE A C 1
ATOM 551 O O . ILE A 1 73 ? -12.449 -7.359 11.710 1.00 97.50 73 ILE A O 1
ATOM 555 N N . ASN A 1 74 ? -13.604 -7.252 13.628 1.00 97.62 74 ASN A N 1
ATOM 556 C CA . ASN A 1 74 ? -14.897 -7.130 12.974 1.00 97.62 74 ASN A CA 1
ATOM 557 C C . ASN A 1 74 ? -15.142 -5.685 12.509 1.00 97.62 74 ASN A C 1
ATOM 559 O O . ASN A 1 74 ? -15.598 -4.831 13.272 1.00 97.62 74 ASN A O 1
ATOM 563 N N . VAL A 1 75 ? -14.846 -5.431 11.234 1.00 98.44 75 VAL A N 1
ATOM 564 C CA . VAL A 1 75 ? -15.150 -4.164 10.561 1.00 98.44 75 VAL A CA 1
ATOM 565 C C . VAL A 1 75 ? -16.613 -4.156 10.112 1.00 98.44 75 VAL A C 1
ATOM 567 O O . VAL A 1 75 ? -17.032 -5.020 9.346 1.00 98.44 75 VAL A O 1
ATOM 570 N N . VAL A 1 76 ? -17.391 -3.171 10.564 1.00 98.38 76 VAL A N 1
ATOM 571 C CA . VAL A 1 76 ? -18.831 -3.034 10.260 1.00 98.38 76 VAL A CA 1
ATOM 572 C C . VAL A 1 76 ? -19.127 -1.980 9.192 1.00 98.38 76 VAL A C 1
ATOM 574 O O . VAL A 1 76 ? -20.215 -1.991 8.612 1.00 98.38 76 VAL A O 1
ATOM 577 N N . GLY A 1 77 ? -18.167 -1.102 8.891 1.00 98.19 77 GLY A N 1
ATOM 578 C CA . GLY A 1 77 ? -18.297 -0.076 7.858 1.00 98.19 77 GLY A CA 1
ATOM 579 C C . GLY A 1 77 ? -16.959 0.314 7.238 1.00 98.19 77 GLY A C 1
ATOM 580 O O . GLY A 1 77 ? -15.962 0.411 7.953 1.00 98.19 77 GLY A O 1
ATOM 581 N N . ALA A 1 78 ? -16.955 0.529 5.920 1.00 98.00 78 ALA A N 1
ATOM 582 C CA . ALA A 1 78 ? -15.785 0.961 5.156 1.00 98.00 78 ALA A CA 1
ATOM 583 C C . ALA A 1 78 ? -16.183 1.773 3.899 1.00 98.00 78 ALA A C 1
ATOM 585 O O . ALA A 1 78 ? -17.306 1.597 3.406 1.00 98.00 78 ALA A O 1
ATOM 586 N N . PRO A 1 79 ? -15.315 2.665 3.381 1.00 96.19 79 PRO A N 1
ATOM 587 C CA . PRO A 1 79 ? -15.573 3.442 2.171 1.00 96.19 79 PRO A CA 1
ATOM 588 C C . PRO A 1 79 ? -15.708 2.596 0.905 1.00 96.19 79 PRO A C 1
ATOM 590 O O . PRO A 1 79 ? -15.268 1.449 0.841 1.00 96.19 79 PRO A O 1
ATOM 593 N N . GLU A 1 80 ? -16.257 3.201 -0.146 1.00 94.94 80 GLU A N 1
ATOM 594 C CA . GLU A 1 80 ? -16.539 2.539 -1.423 1.00 94.94 80 GLU A CA 1
ATOM 595 C C . GLU A 1 80 ? -15.294 1.921 -2.084 1.00 94.94 80 GLU A C 1
ATOM 597 O O . GLU A 1 80 ? -15.388 0.842 -2.672 1.00 94.94 80 GLU A O 1
ATOM 602 N N . ASN A 1 81 ? -14.120 2.550 -1.957 1.00 93.31 81 ASN A N 1
ATOM 603 C CA . ASN A 1 81 ? -12.868 2.057 -2.548 1.00 93.31 81 ASN A CA 1
ATOM 604 C C . ASN A 1 81 ? -12.505 0.643 -2.071 1.00 93.31 81 ASN A C 1
ATOM 606 O O . ASN A 1 81 ? -12.012 -0.167 -2.857 1.00 93.31 81 ASN A O 1
ATOM 610 N N . VAL A 1 82 ? -12.831 0.304 -0.821 1.00 96.81 82 VAL A N 1
ATOM 611 C CA . VAL A 1 82 ? -12.643 -1.046 -0.270 1.00 96.81 82 VAL A CA 1
ATOM 612 C C . VAL A 1 82 ? -13.448 -2.079 -1.065 1.00 96.81 82 VAL A C 1
ATOM 614 O O . VAL A 1 82 ? -12.977 -3.177 -1.342 1.00 96.81 82 VAL A O 1
ATOM 617 N N . PHE A 1 83 ? -14.653 -1.737 -1.510 1.00 96.31 83 PHE A N 1
ATOM 618 C CA . PHE A 1 83 ? -15.498 -2.658 -2.277 1.00 96.31 83 PHE A CA 1
ATOM 619 C C . PHE A 1 83 ? -15.046 -2.809 -3.734 1.00 96.31 83 PHE A C 1
ATOM 621 O O . PHE A 1 83 ? -15.465 -3.754 -4.402 1.00 96.31 83 PHE A O 1
ATOM 628 N N . LYS A 1 84 ? -14.189 -1.902 -4.216 1.00 94.94 84 LYS A N 1
ATOM 629 C CA . LYS A 1 84 ? -13.618 -1.930 -5.566 1.00 94.94 84 LYS A CA 1
ATOM 630 C C . LYS A 1 84 ? -12.281 -2.675 -5.629 1.00 94.94 84 LYS A C 1
ATOM 632 O O . LYS A 1 84 ? -11.923 -3.144 -6.705 1.00 94.94 84 LYS A O 1
ATOM 637 N N . ASN A 1 85 ? -11.558 -2.810 -4.512 1.00 95.81 85 ASN A N 1
ATOM 638 C CA . ASN A 1 85 ? -10.257 -3.483 -4.485 1.00 95.81 85 ASN A CA 1
ATOM 639 C C . ASN A 1 85 ? -10.385 -4.977 -4.860 1.00 95.81 85 ASN A C 1
ATOM 641 O O . ASN A 1 85 ? -11.037 -5.740 -4.133 1.00 95.81 85 ASN A O 1
ATOM 645 N N . PRO A 1 86 ? -9.727 -5.446 -5.942 1.00 95.38 86 PRO A N 1
ATOM 646 C CA . PRO A 1 86 ? -9.804 -6.845 -6.363 1.00 95.38 86 PRO A CA 1
ATOM 647 C C . PRO A 1 86 ? -9.279 -7.835 -5.310 1.00 95.38 86 PRO A C 1
ATOM 649 O O . PRO A 1 86 ? -9.748 -8.976 -5.258 1.00 95.38 86 PRO A O 1
ATOM 652 N N . TYR A 1 87 ? -8.354 -7.423 -4.437 1.00 96.62 87 TYR A N 1
ATOM 653 C CA . TYR A 1 87 ? -7.764 -8.285 -3.404 1.00 96.62 87 TYR A CA 1
ATOM 654 C C . TYR A 1 87 ? -8.682 -8.503 -2.188 1.00 96.62 87 TYR A C 1
ATOM 656 O O . TYR A 1 87 ? -8.497 -9.450 -1.409 1.00 96.62 87 TYR A O 1
ATOM 664 N N . TYR A 1 88 ? -9.739 -7.698 -2.062 1.00 96.12 88 TYR A N 1
ATOM 665 C CA . TYR A 1 88 ? -10.753 -7.832 -1.015 1.00 96.12 88 TYR A CA 1
ATOM 666 C C . TYR A 1 88 ? -11.958 -8.684 -1.428 1.00 96.12 88 TYR A C 1
ATOM 668 O O . TYR A 1 88 ? -12.913 -8.817 -0.655 1.00 96.12 88 TYR A O 1
ATOM 676 N N . LYS A 1 89 ? -11.921 -9.338 -2.599 1.00 88.50 89 LYS A N 1
ATOM 677 C CA . LYS A 1 89 ? -12.989 -10.248 -3.035 1.00 88.50 89 LYS A CA 1
ATOM 678 C C . LYS A 1 89 ? -13.294 -11.296 -1.956 1.00 88.50 89 LYS A C 1
ATOM 680 O O . LYS A 1 89 ? -12.416 -12.028 -1.506 1.00 88.50 89 LYS A O 1
ATOM 685 N N . GLY A 1 90 ? -14.557 -11.346 -1.532 1.00 89.94 90 GLY A N 1
ATOM 686 C CA . GLY A 1 90 ? -15.040 -12.246 -0.477 1.00 89.94 90 GLY A CA 1
ATOM 687 C C . GLY A 1 90 ? -14.732 -11.802 0.960 1.00 89.94 90 GLY A C 1
ATOM 688 O O . GLY A 1 90 ? -15.251 -12.411 1.893 1.00 89.94 90 GLY A O 1
ATOM 689 N N . LYS A 1 91 ? -13.950 -10.735 1.166 1.00 93.69 91 LYS A N 1
ATOM 690 C CA . LYS A 1 91 ? -13.553 -10.249 2.499 1.00 93.69 91 LYS A CA 1
ATOM 691 C C . LYS A 1 91 ? -14.464 -9.146 3.049 1.00 93.69 91 LYS A C 1
ATOM 693 O O . LYS A 1 91 ? -14.522 -8.975 4.265 1.00 93.69 91 LYS A O 1
ATOM 698 N N . THR A 1 92 ? -15.252 -8.506 2.185 1.00 95.00 92 THR A N 1
ATOM 699 C CA . THR A 1 92 ? -16.206 -7.425 2.508 1.00 95.00 92 THR A CA 1
ATOM 700 C C . THR A 1 92 ? -17.607 -7.905 2.904 1.00 95.00 92 THR A C 1
ATOM 702 O O . THR A 1 92 ? -18.499 -7.094 3.149 1.00 95.00 92 THR A O 1
ATOM 705 N N . LYS A 1 93 ? -17.835 -9.222 3.004 1.00 93.19 93 LYS A N 1
ATOM 706 C CA . LYS A 1 93 ? -19.132 -9.766 3.430 1.00 93.19 93 LYS A CA 1
ATOM 707 C C . LYS A 1 93 ? -19.465 -9.296 4.851 1.00 93.19 93 LYS A C 1
ATOM 709 O O . LYS A 1 93 ? -18.675 -9.506 5.766 1.00 93.19 93 LYS A O 1
ATOM 714 N N . GLY A 1 94 ? -20.647 -8.702 5.023 1.00 92.75 94 GLY A N 1
ATOM 715 C CA . GLY A 1 94 ? -21.109 -8.165 6.310 1.00 92.75 94 GLY A CA 1
ATOM 716 C C . GLY A 1 94 ? -20.598 -6.758 6.642 1.00 92.75 94 GLY A C 1
ATOM 717 O O . GLY A 1 94 ? -20.933 -6.244 7.704 1.00 92.75 94 GLY A O 1
ATOM 718 N N . VAL A 1 95 ? -19.833 -6.126 5.745 1.00 97.56 95 VAL A N 1
ATOM 719 C CA . VAL A 1 95 ? -19.361 -4.743 5.893 1.00 97.56 95 VAL A CA 1
ATOM 720 C C . VAL A 1 95 ? -20.319 -3.804 5.162 1.00 97.56 95 VAL A C 1
ATOM 722 O O . VAL A 1 95 ? -20.644 -4.031 3.996 1.00 97.56 95 VAL A O 1
ATOM 725 N N . THR A 1 96 ? -20.754 -2.734 5.823 1.00 97.75 96 THR A N 1
ATOM 726 C CA . THR A 1 96 ? -21.586 -1.702 5.190 1.00 97.75 96 THR A CA 1
ATOM 727 C C . THR A 1 96 ? -20.723 -0.741 4.378 1.00 97.75 96 THR A C 1
ATOM 729 O O . THR A 1 96 ? -19.733 -0.213 4.884 1.00 97.75 96 THR A O 1
ATOM 732 N N . ASN A 1 97 ? -21.113 -0.470 3.133 1.00 97.06 97 ASN A N 1
ATOM 733 C CA . ASN A 1 97 ? -20.493 0.585 2.336 1.00 97.06 97 ASN A CA 1
ATOM 734 C C . ASN A 1 97 ? -20.993 1.959 2.813 1.00 97.06 97 ASN A C 1
ATOM 736 O O . ASN A 1 97 ? -22.174 2.285 2.660 1.00 97.06 97 ASN A O 1
ATOM 740 N N . ILE A 1 98 ? -20.097 2.764 3.390 1.00 95.69 98 ILE A N 1
ATOM 741 C CA . ILE A 1 98 ? -20.425 4.110 3.892 1.00 95.69 98 ILE A CA 1
ATOM 742 C C . ILE A 1 98 ? -20.268 5.210 2.826 1.00 95.69 98 ILE A C 1
ATOM 744 O O . ILE A 1 98 ? -20.511 6.377 3.120 1.00 95.69 98 ILE A O 1
ATOM 748 N N . GLY A 1 99 ? -19.948 4.852 1.579 1.00 92.81 99 GLY A N 1
ATOM 749 C CA . GLY A 1 99 ? -19.748 5.776 0.462 1.00 92.81 99 GLY A CA 1
ATOM 750 C C . GLY A 1 99 ? -18.368 6.426 0.506 1.00 92.81 99 GLY A C 1
ATOM 751 O O . GLY A 1 99 ? -17.364 5.743 0.695 1.00 92.81 99 GLY A O 1
ATOM 752 N N . ASP A 1 100 ? -18.328 7.747 0.367 1.00 86.94 100 ASP A N 1
ATOM 753 C CA . ASP A 1 100 ? -17.118 8.570 0.502 1.00 86.94 100 ASP A CA 1
ATOM 754 C C . ASP A 1 100 ? -16.708 8.819 1.970 1.00 86.94 100 ASP A C 1
ATOM 756 O O . ASP A 1 100 ? -15.737 9.519 2.242 1.00 86.94 100 ASP A O 1
ATOM 760 N N . GLY A 1 101 ? -17.456 8.248 2.919 1.00 82.06 101 GLY A N 1
ATOM 761 C CA . GLY A 1 101 ? -17.249 8.396 4.357 1.00 82.06 101 GLY A CA 1
ATOM 762 C C . GLY A 1 101 ? -17.953 9.607 4.973 1.00 82.06 101 GLY A C 1
ATOM 763 O O . GLY A 1 101 ? -18.041 9.683 6.196 1.00 82.06 101 GLY A O 1
ATOM 764 N N . THR A 1 102 ? -18.493 10.543 4.187 1.00 86.12 102 THR A N 1
ATOM 765 C CA . THR A 1 102 ? -18.925 11.863 4.695 1.00 86.12 102 THR A CA 1
ATOM 766 C C . THR A 1 102 ? -20.205 11.838 5.532 1.00 86.12 102 THR A C 1
ATOM 768 O O . THR A 1 102 ? -20.446 12.758 6.313 1.00 86.12 102 THR A O 1
ATOM 771 N N . SER A 1 103 ? -21.019 10.784 5.425 1.00 89.75 103 SER A N 1
ATOM 772 C CA . SER A 1 103 ? -22.268 10.672 6.184 1.00 89.75 103 SER A CA 1
ATOM 773 C C . SER A 1 103 ? -22.032 10.173 7.610 1.00 89.75 103 SER A C 1
ATOM 775 O O . SER A 1 103 ? -21.924 8.971 7.874 1.00 89.75 103 SER A O 1
ATOM 777 N N . VAL A 1 104 ? -22.036 11.120 8.545 1.00 91.44 104 VAL A N 1
ATOM 778 C CA . VAL A 1 104 ? -21.966 10.873 9.991 1.00 91.44 104 VAL A CA 1
ATOM 779 C C . VAL A 1 104 ? -23.161 10.034 10.469 1.00 91.44 104 VAL A C 1
ATOM 781 O O . VAL A 1 104 ? -22.999 9.152 11.311 1.00 91.44 104 VAL A O 1
ATOM 784 N N . GLU A 1 105 ? -24.349 10.225 9.890 1.00 91.00 105 GLU A N 1
ATOM 785 C CA . GLU A 1 105 ? -25.566 9.479 10.237 1.00 91.00 105 GLU A CA 1
ATOM 786 C C . GLU A 1 105 ? -25.445 7.992 9.896 1.00 91.00 105 GLU A C 1
ATOM 788 O O . GLU A 1 105 ? -25.845 7.138 10.692 1.00 91.00 105 GLU A O 1
ATOM 793 N N . LYS A 1 106 ? -24.854 7.664 8.736 1.00 94.25 106 LYS A N 1
ATOM 794 C CA . LYS A 1 106 ? -24.576 6.268 8.374 1.00 94.25 106 LYS A CA 1
ATOM 795 C C . LYS A 1 106 ? -23.644 5.620 9.390 1.00 94.25 106 LYS A C 1
ATOM 797 O O . LYS A 1 106 ? -23.896 4.490 9.794 1.00 94.25 106 LYS A O 1
ATOM 802 N N . ILE A 1 107 ? -22.605 6.331 9.827 1.00 95.94 107 ILE A N 1
ATOM 803 C CA . ILE A 1 107 ? -21.636 5.829 10.812 1.00 95.94 107 ILE A CA 1
ATOM 804 C C . ILE A 1 107 ? -22.315 5.610 12.167 1.00 95.94 107 ILE A C 1
ATOM 806 O O . ILE A 1 107 ? -22.170 4.539 12.755 1.00 95.94 107 ILE A O 1
ATOM 810 N N . LEU A 1 108 ? -23.126 6.567 12.624 1.00 96.25 108 LEU A N 1
ATOM 811 C CA . LEU A 1 108 ? -23.900 6.455 13.863 1.00 96.25 108 LEU A CA 1
ATOM 812 C C . LEU A 1 108 ? -24.819 5.222 13.852 1.00 96.25 108 LEU A C 1
ATOM 814 O O . LEU A 1 108 ? -24.864 4.469 14.826 1.00 96.25 108 LEU A O 1
ATOM 818 N N . GLY A 1 109 ? -25.510 4.974 12.734 1.00 96.94 109 GLY A N 1
ATOM 819 C CA . GLY A 1 109 ? -26.399 3.820 12.568 1.00 96.94 109 GLY A CA 1
ATOM 820 C C . GLY A 1 109 ? -25.696 2.462 12.698 1.00 96.94 109 GLY A C 1
ATOM 821 O O . GLY A 1 109 ? -26.327 1.476 13.084 1.00 96.94 109 GLY A O 1
ATOM 822 N N . LEU A 1 110 ? -24.383 2.406 12.448 1.00 97.94 110 LEU A N 1
ATOM 823 C CA . LEU A 1 110 ? -23.578 1.193 12.605 1.00 97.94 110 LEU A CA 1
ATOM 824 C C . LEU A 1 110 ? -23.201 0.896 14.060 1.00 97.94 110 LEU A C 1
ATOM 826 O O . LEU A 1 110 ? -22.746 -0.219 14.329 1.00 97.94 110 LEU A O 1
ATOM 830 N N . LYS A 1 111 ? -23.418 1.836 14.991 1.00 98.00 111 LYS A N 1
ATOM 831 C CA . LYS A 1 111 ? -23.078 1.707 16.419 1.00 98.00 111 LYS A CA 1
ATOM 832 C C . LYS A 1 111 ? -21.641 1.189 16.628 1.00 98.00 111 LYS A C 1
ATOM 834 O O . LYS A 1 111 ? -21.482 0.073 17.136 1.00 98.00 111 LYS A O 1
ATOM 839 N N . PRO A 1 112 ? -20.614 1.906 16.137 1.00 98.31 112 PRO A N 1
ATOM 840 C CA . PRO A 1 112 ? -19.230 1.486 16.304 1.00 98.31 112 PRO A CA 1
ATOM 841 C C . PRO A 1 112 ? -18.769 1.605 17.759 1.00 98.31 112 PRO A C 1
ATOM 843 O O . PRO A 1 112 ? -19.290 2.423 18.512 1.00 98.31 112 PRO A O 1
ATOM 846 N N . ASP A 1 113 ? -17.760 0.819 18.128 1.00 97.94 113 ASP A N 1
ATOM 847 C CA . ASP A 1 113 ? -16.999 0.971 19.378 1.00 97.94 113 ASP A CA 1
ATOM 848 C C . ASP A 1 113 ? -15.571 1.505 19.149 1.00 97.94 113 ASP A C 1
ATOM 850 O O . ASP A 1 113 ? -14.874 1.855 20.100 1.00 97.94 113 ASP A O 1
ATOM 854 N N . LEU A 1 114 ? -15.161 1.633 17.883 1.00 98.44 114 LEU A N 1
ATOM 855 C CA . LEU A 1 114 ? -13.942 2.305 17.442 1.00 98.44 114 LEU A CA 1
ATOM 856 C C . LEU A 1 114 ? -14.139 2.848 16.019 1.00 98.44 114 LEU A C 1
ATOM 858 O O . LEU A 1 114 ? -14.682 2.159 15.148 1.00 98.44 114 LEU A O 1
ATOM 862 N N . ILE A 1 115 ? -13.663 4.066 15.768 1.00 98.44 115 ILE A N 1
ATOM 863 C CA . ILE A 1 115 ? -13.621 4.682 14.437 1.00 98.44 115 ILE A CA 1
ATOM 864 C C . ILE A 1 115 ? -12.165 5.001 14.087 1.00 98.44 115 ILE A C 1
ATOM 866 O O . ILE A 1 115 ? -11.424 5.541 14.907 1.00 98.44 115 ILE A O 1
ATOM 870 N N . VAL A 1 116 ? -11.753 4.672 12.863 1.00 98.19 116 VAL A N 1
ATOM 871 C CA . VAL A 1 116 ? -10.388 4.896 12.365 1.00 98.19 116 VAL A CA 1
ATOM 872 C C . VAL A 1 116 ? -10.436 5.820 11.160 1.00 98.19 116 VAL A C 1
ATOM 874 O O . VAL A 1 116 ? -11.061 5.491 10.149 1.00 98.19 116 VAL A O 1
ATOM 877 N N . VAL A 1 117 ? -9.767 6.967 11.256 1.00 97.12 117 VAL A N 1
ATOM 878 C CA . VAL A 1 117 ? -9.753 8.002 10.212 1.00 97.12 117 VAL A CA 1
ATOM 879 C C . VAL A 1 117 ? -8.337 8.487 9.924 1.00 97.12 117 VAL A C 1
ATOM 881 O O . VAL A 1 117 ? -7.420 8.298 10.724 1.00 97.12 117 VAL A O 1
ATOM 884 N N . TRP A 1 118 ? -8.156 9.168 8.794 1.00 95.56 118 TRP A N 1
ATOM 885 C CA . TRP A 1 118 ? -6.952 9.963 8.571 1.00 95.56 118 TRP A CA 1
ATOM 886 C C . TRP A 1 118 ? -7.053 11.331 9.243 1.00 95.56 118 TRP A C 1
ATOM 888 O O . TRP A 1 118 ? -8.139 11.874 9.425 1.00 95.56 118 TRP A O 1
ATOM 898 N N . THR A 1 119 ? -5.912 11.944 9.549 1.00 94.81 119 THR A N 1
ATOM 899 C CA . THR A 1 119 ? -5.860 13.286 10.162 1.00 94.81 119 THR A CA 1
ATOM 900 C C . THR A 1 119 ? -6.458 14.403 9.311 1.00 94.81 119 THR A C 1
ATOM 902 O O . THR A 1 119 ? -6.807 15.448 9.845 1.00 94.81 119 THR A O 1
ATOM 905 N N . ASN A 1 120 ? -6.539 14.228 7.989 1.00 91.44 120 ASN A N 1
ATOM 906 C CA . ASN A 1 120 ? -7.130 15.213 7.077 1.00 91.44 120 ASN A CA 1
ATOM 907 C C . ASN A 1 120 ? -8.653 15.058 6.933 1.00 91.44 120 ASN A C 1
ATOM 909 O O . ASN A 1 120 ? -9.262 15.783 6.142 1.00 91.44 120 ASN A O 1
ATOM 913 N N . TYR A 1 121 ? -9.260 14.111 7.652 1.00 90.12 121 TYR A N 1
ATOM 914 C CA . TYR A 1 121 ? -10.696 13.917 7.618 1.00 90.12 121 TYR A CA 1
ATOM 915 C C . TYR A 1 121 ? -11.410 15.152 8.179 1.00 90.12 121 TYR A C 1
ATOM 917 O O . TYR A 1 121 ? -11.014 15.704 9.205 1.00 90.12 121 TYR A O 1
ATOM 925 N N . LYS A 1 122 ? -12.459 15.612 7.492 1.00 86.44 122 LYS A N 1
ATOM 926 C CA . LYS A 1 122 ? -13.284 16.720 7.988 1.00 86.44 122 LYS A CA 1
ATOM 927 C C . LYS A 1 122 ? -14.172 16.213 9.121 1.00 86.44 122 LYS A C 1
ATOM 929 O O . LYS A 1 122 ? -14.601 15.068 9.095 1.00 86.44 122 LYS A O 1
ATOM 934 N N . ASP A 1 123 ? -14.493 17.069 10.085 1.00 87.69 123 ASP A N 1
ATOM 935 C CA . ASP A 1 123 ? -15.462 16.755 11.142 1.00 87.69 123 ASP A CA 1
ATOM 936 C C . ASP A 1 123 ? -15.083 15.583 12.079 1.00 87.69 123 ASP A C 1
ATOM 938 O O . ASP A 1 123 ? -15.968 14.892 12.586 1.00 87.69 123 ASP A O 1
ATOM 942 N N . ILE A 1 124 ? -13.791 15.374 12.376 1.00 94.56 124 ILE A N 1
ATOM 943 C CA . ILE A 1 124 ? -13.350 14.365 13.368 1.00 94.56 124 ILE A CA 1
ATOM 944 C C . ILE A 1 124 ? -14.082 14.549 14.710 1.00 94.56 124 ILE A C 1
ATOM 946 O O . ILE A 1 124 ? -14.571 13.578 15.279 1.00 94.56 124 ILE A O 1
ATOM 950 N N . GLU A 1 125 ? -14.294 15.793 15.147 1.00 94.62 125 GLU A N 1
ATOM 951 C CA . GLU A 1 125 ? -15.048 16.120 16.369 1.00 94.62 125 GLU A CA 1
ATOM 952 C C . GLU A 1 125 ? -16.496 15.593 16.369 1.00 94.62 125 GLU A C 1
ATOM 954 O O . GLU A 1 125 ? -17.081 15.347 17.426 1.00 94.62 125 GLU A O 1
ATOM 959 N N . LYS A 1 126 ? -17.126 15.431 15.195 1.00 95.44 126 LYS A N 1
ATOM 960 C CA . LYS A 1 126 ? -18.466 14.826 15.099 1.00 95.44 126 LYS A CA 1
ATOM 961 C C . LYS A 1 126 ? -18.394 13.312 15.276 1.00 95.44 126 LYS A C 1
ATOM 963 O O . LYS A 1 126 ? -19.289 12.742 15.893 1.00 95.44 126 LYS A O 1
ATOM 968 N N . LEU A 1 127 ? -17.339 12.675 14.769 1.00 96.88 127 LEU A N 1
ATOM 969 C CA . LEU A 1 127 ? -17.100 11.236 14.916 1.00 96.88 127 LEU A CA 1
ATOM 970 C C . LEU A 1 127 ? -16.758 10.866 16.364 1.00 96.88 127 LEU A C 1
ATOM 972 O O . LEU A 1 127 ? -17.260 9.868 16.876 1.00 96.88 127 LEU A O 1
ATOM 976 N N . GLU A 1 128 ? -16.012 11.724 17.062 1.00 97.06 128 GLU A N 1
ATOM 977 C CA . GLU A 1 128 ? -15.680 11.565 18.486 1.00 97.06 128 GLU A CA 1
ATOM 978 C C . GLU A 1 128 ? -16.920 11.542 19.395 1.00 97.06 128 GLU A C 1
ATOM 980 O O . GLU A 1 128 ? -16.897 10.927 20.460 1.00 97.06 128 GLU A O 1
ATOM 985 N N . LYS A 1 129 ? -18.036 12.149 18.965 1.00 96.88 129 LYS A N 1
ATOM 986 C CA . LYS A 1 129 ? -19.330 12.071 19.669 1.00 96.88 129 LYS A CA 1
ATOM 987 C C . LYS A 1 129 ? -20.046 10.729 19.478 1.00 96.88 129 LYS A C 1
ATOM 989 O O . LYS A 1 129 ? -21.008 10.463 20.193 1.00 96.88 129 LYS A O 1
ATOM 994 N N . ILE A 1 130 ? -19.617 9.909 18.515 1.00 97.69 130 ILE A N 1
ATOM 995 C CA . ILE A 1 130 ? -20.200 8.593 18.217 1.00 97.69 130 ILE A CA 1
ATOM 996 C C . ILE A 1 130 ? -19.458 7.494 18.982 1.00 97.69 130 ILE A C 1
ATOM 998 O O . ILE A 1 130 ? -20.095 6.674 19.637 1.00 97.69 130 ILE A O 1
ATOM 1002 N N . ALA A 1 131 ? -18.128 7.460 18.875 1.00 98.00 131 ALA A N 1
ATOM 1003 C CA . ALA A 1 131 ? -17.269 6.443 19.482 1.00 98.00 131 ALA A CA 1
ATOM 1004 C C . ALA A 1 131 ? -15.819 6.956 19.591 1.00 98.00 131 ALA A C 1
ATOM 1006 O O . ALA A 1 131 ? -15.468 7.929 18.909 1.00 98.00 131 ALA A O 1
ATOM 1007 N N . PRO A 1 132 ? -14.943 6.299 20.384 1.00 98.06 132 PRO A N 1
ATOM 1008 C CA . PRO A 1 132 ? -13.508 6.569 20.350 1.00 98.06 132 PRO A CA 1
ATOM 1009 C C . PRO A 1 132 ? -12.994 6.595 18.905 1.00 98.06 132 PRO A C 1
ATOM 1011 O O . PRO A 1 132 ? -13.150 5.623 18.167 1.00 98.06 132 PRO A O 1
ATOM 1014 N N . THR A 1 133 ? -12.424 7.727 18.490 1.00 98.19 133 THR A N 1
ATOM 1015 C CA . THR A 1 133 ? -12.026 7.971 17.097 1.00 98.19 133 THR A CA 1
ATOM 1016 C C . THR A 1 133 ? -10.538 8.246 17.027 1.00 98.19 133 THR A C 1
ATOM 1018 O O . THR A 1 133 ? -10.093 9.287 17.498 1.00 98.19 133 THR A O 1
ATOM 1021 N N . ILE A 1 134 ? -9.766 7.345 16.425 1.00 97.69 134 ILE A N 1
ATOM 1022 C CA . ILE A 1 134 ? -8.323 7.527 16.252 1.00 97.69 134 ILE A CA 1
ATOM 1023 C C . ILE A 1 134 ? -8.034 8.173 14.894 1.00 97.69 134 ILE A C 1
ATOM 1025 O O . ILE A 1 134 ? -8.451 7.668 13.849 1.00 97.69 134 ILE A O 1
ATOM 1029 N N . ALA A 1 135 ? -7.309 9.290 14.912 1.00 97.50 135 ALA A N 1
ATOM 1030 C CA . ALA A 1 135 ? -6.790 9.926 13.710 1.00 97.50 135 ALA A CA 1
ATOM 1031 C C . ALA A 1 135 ? -5.343 9.485 13.462 1.00 97.50 135 ALA A C 1
ATOM 1033 O O . ALA A 1 135 ? -4.471 9.666 14.316 1.00 97.50 135 ALA A O 1
ATOM 1034 N N . ILE A 1 136 ? -5.090 8.928 12.278 1.00 95.88 136 ILE A N 1
ATOM 1035 C CA . ILE A 1 136 ? -3.782 8.422 11.856 1.00 95.88 136 ILE A CA 1
ATOM 1036 C C . ILE A 1 136 ? -3.226 9.309 10.743 1.00 95.88 136 ILE A C 1
ATOM 1038 O O . ILE A 1 136 ? -3.901 9.603 9.752 1.00 95.88 136 ILE A O 1
ATOM 1042 N N . LYS A 1 137 ? -1.980 9.760 10.894 1.00 92.75 137 LYS A N 1
ATOM 1043 C CA . LYS A 1 137 ? -1.295 10.533 9.856 1.00 92.75 137 LYS A CA 1
ATOM 1044 C C . LYS A 1 137 ? -0.748 9.578 8.798 1.00 92.75 137 LYS A C 1
ATOM 1046 O O . LYS A 1 137 ? 0.195 8.835 9.067 1.00 92.75 137 LYS A O 1
ATOM 1051 N N . TYR A 1 138 ? -1.307 9.642 7.591 1.00 86.25 138 TYR A N 1
ATOM 1052 C CA . TYR A 1 138 ? -0.838 8.846 6.456 1.00 86.25 138 TYR A CA 1
ATOM 1053 C C . TYR A 1 138 ? 0.673 9.030 6.226 1.00 86.25 138 TYR A C 1
ATOM 1055 O O . TYR A 1 138 ? 1.183 10.154 6.260 1.00 86.25 138 TYR A O 1
ATOM 1063 N N . GLY A 1 139 ? 1.387 7.922 6.014 1.00 83.00 139 GLY A N 1
ATOM 1064 C CA . GLY A 1 139 ? 2.830 7.903 5.755 1.00 83.00 139 GLY A CA 1
ATOM 1065 C C . GLY A 1 139 ? 3.729 8.214 6.959 1.00 83.00 139 GLY A C 1
ATOM 1066 O O . GLY A 1 139 ? 4.939 8.328 6.786 1.00 83.00 139 GLY A O 1
ATOM 1067 N N . LYS A 1 140 ? 3.185 8.368 8.178 1.00 87.00 140 LYS A N 1
ATOM 1068 C CA . LYS A 1 140 ? 4.008 8.533 9.391 1.00 87.00 140 LYS A CA 1
ATOM 1069 C C . LYS A 1 140 ? 4.783 7.258 9.737 1.00 87.00 140 LYS A C 1
ATOM 1071 O O . LYS A 1 140 ? 5.937 7.344 10.150 1.00 87.00 140 LYS A O 1
ATOM 1076 N N . LEU A 1 141 ? 4.139 6.104 9.590 1.00 88.00 141 LEU A N 1
ATOM 1077 C CA . LEU A 1 141 ? 4.757 4.787 9.693 1.00 88.00 141 LEU A CA 1
ATOM 1078 C C . LEU A 1 141 ? 4.760 4.123 8.319 1.00 88.00 141 LEU A C 1
ATOM 1080 O O . LEU A 1 141 ? 3.887 4.394 7.493 1.00 88.00 141 LEU A O 1
ATOM 1084 N N . ASN A 1 142 ? 5.727 3.232 8.090 1.00 86.06 142 ASN A N 1
ATOM 1085 C CA . ASN A 1 142 ? 5.623 2.297 6.973 1.00 86.06 142 ASN A CA 1
ATOM 1086 C C . ASN A 1 142 ? 4.510 1.274 7.257 1.00 86.06 142 ASN A C 1
ATOM 1088 O O . ASN A 1 142 ? 4.106 1.077 8.404 1.00 86.06 142 ASN A O 1
ATOM 1092 N N . ASN A 1 143 ? 4.050 0.587 6.217 1.00 88.88 143 ASN A N 1
ATOM 1093 C CA . ASN A 1 143 ? 2.866 -0.271 6.297 1.00 88.88 143 ASN A CA 1
ATOM 1094 C C . ASN A 1 143 ? 3.017 -1.419 7.307 1.00 88.88 143 ASN A C 1
ATOM 1096 O O . ASN A 1 143 ? 2.061 -1.774 7.986 1.00 88.88 143 ASN A O 1
ATOM 1100 N N . ILE A 1 144 ? 4.220 -1.991 7.441 1.00 92.50 144 ILE A N 1
ATOM 1101 C CA . ILE A 1 144 ? 4.474 -3.100 8.372 1.00 92.50 144 ILE A CA 1
ATOM 1102 C C . ILE A 1 144 ? 4.425 -2.614 9.821 1.00 92.50 144 ILE A C 1
ATOM 1104 O O . ILE A 1 144 ? 3.847 -3.280 10.681 1.00 92.50 144 ILE A O 1
ATOM 1108 N N . ASP A 1 145 ? 5.017 -1.456 10.099 1.00 93.75 145 ASP A N 1
ATOM 1109 C CA . ASP A 1 145 ? 4.991 -0.870 11.435 1.00 93.75 145 ASP A CA 1
ATOM 1110 C C . ASP A 1 145 ? 3.592 -0.358 11.790 1.00 93.75 145 ASP A C 1
ATOM 1112 O O . ASP A 1 145 ? 3.162 -0.522 12.931 1.00 93.75 145 ASP A O 1
ATOM 1116 N N . GLN A 1 146 ? 2.843 0.163 10.813 1.00 94.94 146 GLN A N 1
ATOM 1117 C CA . GLN A 1 146 ? 1.441 0.541 10.994 1.00 94.94 146 GLN A CA 1
ATOM 1118 C C . GLN A 1 146 ? 0.562 -0.674 11.330 1.00 94.94 146 GLN A C 1
ATOM 1120 O O . GLN A 1 146 ? -0.233 -0.615 12.269 1.00 94.94 146 GLN A O 1
ATOM 1125 N N . PHE A 1 147 ? 0.747 -1.799 10.631 1.00 97.50 147 PHE A N 1
ATOM 1126 C CA . PHE A 1 147 ? 0.046 -3.052 10.916 1.00 97.50 147 PHE A CA 1
ATOM 1127 C C . PHE A 1 147 ? 0.331 -3.562 12.338 1.00 97.50 147 PHE A C 1
ATOM 1129 O O . PHE A 1 147 ? -0.589 -3.907 13.084 1.00 97.50 147 PHE A O 1
ATOM 1136 N N . LYS A 1 148 ? 1.606 -3.549 12.754 1.00 97.75 148 LYS A N 1
ATOM 1137 C CA . LYS A 1 148 ? 2.017 -3.904 14.125 1.00 97.75 148 LYS A CA 1
ATOM 1138 C C . LYS A 1 148 ? 1.437 -2.956 15.170 1.00 97.75 148 LYS A C 1
ATOM 1140 O O . LYS A 1 148 ? 1.071 -3.395 16.260 1.00 97.75 148 LYS A O 1
ATOM 1145 N N . GLU A 1 149 ? 1.349 -1.666 14.857 1.00 96.50 149 GLU A N 1
ATOM 1146 C CA . GLU A 1 149 ? 0.734 -0.684 15.744 1.00 96.50 149 GLU A CA 1
ATOM 1147 C C . GLU A 1 149 ? -0.750 -0.999 15.967 1.00 96.50 149 GLU A C 1
ATOM 1149 O O . GLU A 1 149 ? -1.188 -1.044 17.118 1.00 96.50 149 GLU A O 1
ATOM 1154 N N . PHE A 1 150 ? -1.503 -1.312 14.907 1.00 97.00 150 PHE A N 1
ATOM 1155 C CA . PHE A 1 150 ? -2.898 -1.744 15.037 1.00 97.00 150 PHE A CA 1
ATOM 1156 C C . PHE A 1 150 ? -3.038 -3.056 15.812 1.00 97.00 150 PHE A C 1
ATOM 1158 O O . PHE A 1 150 ? -3.972 -3.200 16.607 1.00 97.00 150 PHE A O 1
ATOM 1165 N N . ALA A 1 151 ? -2.101 -3.990 15.644 1.00 97.44 151 ALA A N 1
ATOM 1166 C CA . ALA A 1 151 ? -2.089 -5.244 16.389 1.00 97.44 151 ALA A CA 1
ATOM 1167 C C . ALA A 1 151 ? -1.937 -5.004 17.895 1.00 97.44 151 ALA A C 1
ATOM 1169 O O . ALA A 1 151 ? -2.775 -5.442 18.681 1.00 97.44 151 ALA A O 1
ATOM 1170 N N . LYS A 1 152 ? -0.935 -4.207 18.285 1.00 95.38 152 LYS A N 1
ATOM 1171 C CA . LYS A 1 152 ? -0.702 -3.802 19.678 1.00 95.38 152 LYS A CA 1
ATOM 1172 C C . LYS A 1 152 ? -1.897 -3.057 20.266 1.00 95.38 152 LYS A C 1
ATOM 1174 O O . LYS A 1 152 ? -2.279 -3.263 21.413 1.00 95.38 152 LYS A O 1
ATOM 1179 N N . MET A 1 153 ? -2.486 -2.171 19.470 1.00 93.94 153 MET A N 1
ATOM 1180 C CA . MET A 1 153 ? -3.637 -1.369 19.859 1.00 93.94 153 MET A CA 1
ATOM 1181 C C . MET A 1 153 ? -4.878 -2.229 20.162 1.00 93.94 153 MET A C 1
ATOM 1183 O O . MET A 1 153 ? -5.666 -1.878 21.036 1.00 93.94 153 MET A O 1
ATOM 1187 N N . THR A 1 154 ? -5.045 -3.351 19.457 1.00 94.38 154 THR A N 1
ATOM 1188 C CA . THR A 1 154 ? -6.237 -4.218 19.524 1.00 94.38 154 THR A CA 1
ATOM 1189 C C . THR A 1 154 ? -5.999 -5.561 20.227 1.00 94.38 154 THR A C 1
ATOM 1191 O O . THR A 1 154 ? -6.878 -6.430 20.220 1.00 94.38 154 THR A O 1
ATOM 1194 N N . GLY A 1 155 ? -4.815 -5.751 20.820 1.00 93.81 155 GLY A N 1
ATOM 1195 C CA . GLY A 1 155 ? -4.430 -6.990 21.499 1.00 93.81 155 GLY A CA 1
ATOM 1196 C C . GLY A 1 155 ? -4.419 -8.207 20.570 1.00 93.81 155 GLY A C 1
ATOM 1197 O O . GLY A 1 155 ? -4.937 -9.259 20.945 1.00 93.81 155 GLY A O 1
ATOM 1198 N N . THR A 1 156 ? -3.939 -8.034 19.335 1.00 96.56 156 THR A N 1
ATOM 1199 C CA . THR A 1 156 ? -3.881 -9.067 18.283 1.00 96.56 156 THR A CA 1
ATOM 1200 C C . THR A 1 156 ? -2.466 -9.271 17.729 1.00 96.56 156 THR A C 1
ATOM 1202 O O . THR A 1 156 ? -2.277 -9.629 16.563 1.00 96.56 156 THR A O 1
ATOM 1205 N N . GLU A 1 157 ? -1.447 -9.040 18.560 1.00 97.31 157 GLU A N 1
ATOM 1206 C CA . GLU A 1 157 ? -0.033 -9.202 18.205 1.00 97.31 157 GLU A CA 1
ATOM 1207 C C . GLU A 1 157 ? 0.291 -10.618 17.709 1.00 97.31 157 GLU A C 1
ATOM 1209 O O . GLU A 1 157 ? 1.047 -10.769 16.756 1.00 97.31 157 GLU A O 1
ATOM 1214 N N . ASP A 1 158 ? -0.353 -11.647 18.265 1.00 98.12 158 ASP A N 1
ATOM 1215 C CA . ASP A 1 158 ? -0.199 -13.043 17.841 1.00 98.12 158 ASP A CA 1
ATOM 1216 C C . ASP A 1 158 ? -0.562 -13.256 16.361 1.00 98.12 158 ASP A C 1
ATOM 1218 O O . ASP A 1 158 ? 0.139 -13.954 15.620 1.00 98.12 158 ASP A O 1
ATOM 1222 N N . LYS A 1 159 ? -1.643 -12.618 15.901 1.00 98.38 159 LYS A N 1
ATOM 1223 C CA . LYS A 1 159 ? -2.077 -12.670 14.500 1.00 98.38 159 LYS A CA 1
ATOM 1224 C C . LYS A 1 159 ? -1.136 -11.890 13.596 1.00 98.38 159 LYS A C 1
ATOM 1226 O O . LYS A 1 159 ? -0.870 -12.337 12.478 1.00 98.38 159 LYS A O 1
ATOM 1231 N N . ALA A 1 160 ? -0.638 -10.749 14.069 1.00 98.56 160 ALA A N 1
ATOM 1232 C CA . ALA A 1 160 ? 0.326 -9.960 13.320 1.00 98.56 160 ALA A CA 1
ATOM 1233 C C . ALA A 1 160 ? 1.644 -10.715 13.140 1.00 98.56 160 ALA A C 1
ATOM 1235 O O . ALA A 1 160 ? 2.111 -10.853 12.012 1.00 98.56 160 ALA A O 1
ATOM 1236 N N . ASP A 1 161 ? 2.193 -11.278 14.215 1.00 98.56 161 ASP A N 1
ATOM 1237 C CA . ASP A 1 161 ? 3.435 -12.052 14.192 1.00 98.56 161 ASP A CA 1
ATOM 1238 C C . ASP A 1 161 ? 3.318 -13.277 13.283 1.00 98.56 161 ASP A C 1
ATOM 1240 O O . ASP A 1 161 ? 4.219 -13.552 12.484 1.00 98.56 161 ASP A O 1
ATOM 1244 N N . LYS A 1 162 ? 2.175 -13.975 13.332 1.00 98.69 162 LYS A N 1
ATOM 1245 C CA . LYS A 1 162 ? 1.899 -15.087 12.419 1.00 98.69 162 LYS A CA 1
ATOM 1246 C C . LYS A 1 162 ? 1.932 -14.638 10.959 1.00 98.69 162 LYS A C 1
ATOM 1248 O O . LYS A 1 162 ? 2.614 -15.265 10.147 1.00 98.69 162 LYS A O 1
ATOM 1253 N N . TRP A 1 163 ? 1.211 -13.569 10.623 1.00 98.62 163 TRP A N 1
ATOM 1254 C CA . TRP A 1 163 ? 1.179 -13.067 9.251 1.00 98.62 163 TRP A CA 1
ATOM 1255 C C . TRP A 1 163 ? 2.561 -12.598 8.786 1.00 98.62 163 TRP A C 1
ATOM 1257 O O . TRP A 1 163 ? 2.973 -12.919 7.677 1.00 98.62 163 TRP A O 1
ATOM 1267 N N . LEU A 1 164 ? 3.316 -11.906 9.642 1.00 98.44 164 LEU A N 1
ATOM 1268 C CA . LEU A 1 164 ? 4.667 -11.441 9.322 1.00 98.44 164 LEU A CA 1
ATOM 1269 C C . LEU A 1 164 ? 5.617 -12.604 9.021 1.00 98.44 164 LEU A C 1
ATOM 1271 O O . LEU A 1 164 ? 6.372 -12.537 8.053 1.00 98.44 164 LEU A O 1
ATOM 1275 N N . ALA A 1 165 ? 5.540 -13.694 9.789 1.00 98.56 165 ALA A N 1
ATOM 1276 C CA . ALA A 1 165 ? 6.330 -14.894 9.527 1.00 98.56 165 ALA A CA 1
ATOM 1277 C C . ALA A 1 165 ? 5.969 -15.545 8.177 1.00 98.56 165 ALA A C 1
ATOM 1279 O O . ALA A 1 165 ? 6.852 -15.960 7.419 1.00 98.56 165 ALA A O 1
ATOM 1280 N N . GLU A 1 166 ? 4.676 -15.619 7.849 1.00 98.56 166 GLU A N 1
ATOM 1281 C CA . GLU A 1 166 ? 4.195 -16.125 6.558 1.00 98.56 166 GLU A CA 1
ATOM 1282 C C . GLU A 1 166 ? 4.629 -15.214 5.398 1.00 98.56 166 GLU A C 1
ATOM 1284 O O . GLU A 1 166 ? 5.112 -15.700 4.368 1.00 98.56 166 GLU A O 1
ATOM 1289 N N . TRP A 1 167 ? 4.535 -13.899 5.588 1.00 98.12 167 TRP A N 1
ATOM 1290 C CA . TRP A 1 167 ? 4.942 -12.881 4.628 1.00 98.12 167 TRP A CA 1
ATOM 1291 C C . TRP A 1 167 ? 6.444 -12.918 4.340 1.00 98.12 167 TRP A C 1
ATOM 1293 O O . TRP A 1 167 ? 6.855 -12.927 3.176 1.00 98.12 167 TRP A O 1
ATOM 1303 N N . ASP A 1 168 ? 7.282 -13.008 5.371 1.00 98.06 168 ASP A N 1
ATOM 1304 C CA . ASP A 1 168 ? 8.734 -13.091 5.208 1.00 98.06 168 ASP A CA 1
ATOM 1305 C C . ASP A 1 168 ? 9.143 -14.394 4.506 1.00 98.06 168 ASP A C 1
ATOM 1307 O O . ASP A 1 168 ? 9.975 -14.378 3.595 1.00 98.06 168 ASP A O 1
ATOM 1311 N N . LYS A 1 169 ? 8.486 -15.518 4.819 1.00 98.50 169 LYS A N 1
ATOM 1312 C CA . LYS A 1 169 ? 8.693 -16.777 4.089 1.00 98.50 169 LYS A CA 1
ATOM 1313 C C . LYS A 1 169 ? 8.299 -16.653 2.613 1.00 98.50 169 LYS A C 1
ATOM 1315 O O . LYS A 1 169 ? 9.048 -17.094 1.736 1.00 98.50 169 LYS A O 1
ATOM 1320 N N . LYS A 1 170 ? 7.133 -16.065 2.323 1.00 98.38 170 LYS A N 1
ATOM 1321 C CA . LYS A 1 170 ? 6.613 -15.902 0.955 1.00 98.38 170 LYS A CA 1
ATOM 1322 C C . LYS A 1 170 ? 7.510 -14.981 0.126 1.00 98.38 170 LYS A C 1
ATOM 1324 O O . LYS A 1 170 ? 7.874 -15.322 -1.000 1.00 98.38 170 LYS A O 1
ATOM 1329 N N . THR A 1 171 ? 7.916 -13.850 0.694 1.00 98.31 171 THR A N 1
ATOM 1330 C CA . THR A 1 171 ? 8.790 -12.879 0.025 1.00 98.31 171 THR A CA 1
ATOM 1331 C C . THR A 1 171 ? 10.205 -13.412 -0.182 1.00 98.31 171 THR A C 1
ATOM 1333 O O . THR A 1 171 ? 10.765 -13.186 -1.251 1.00 98.31 171 THR A O 1
ATOM 1336 N N . ALA A 1 172 ? 10.764 -14.191 0.751 1.00 98.50 172 ALA A N 1
ATOM 1337 C CA . ALA A 1 172 ? 12.059 -14.847 0.558 1.00 98.50 172 ALA A CA 1
ATOM 1338 C C . ALA A 1 172 ? 12.035 -15.836 -0.622 1.00 98.50 172 ALA A C 1
ATOM 1340 O O . ALA A 1 172 ? 12.920 -15.803 -1.479 1.00 98.50 172 ALA A O 1
ATOM 1341 N N . ALA A 1 173 ? 10.989 -16.664 -0.720 1.00 98.31 173 ALA A N 1
ATOM 1342 C CA . ALA A 1 173 ? 10.818 -17.584 -1.844 1.00 98.31 173 ALA A CA 1
ATOM 1343 C C . ALA A 1 173 ? 10.660 -16.835 -3.182 1.00 98.31 173 ALA A C 1
ATOM 1345 O O . ALA A 1 173 ? 11.292 -17.191 -4.184 1.00 98.31 173 ALA A O 1
ATOM 1346 N N . ALA A 1 174 ? 9.852 -15.770 -3.195 1.00 98.62 174 ALA A N 1
ATOM 1347 C CA . ALA A 1 174 ? 9.671 -14.920 -4.366 1.00 98.62 174 ALA A CA 1
ATOM 1348 C C . ALA A 1 174 ? 10.976 -14.227 -4.781 1.00 98.62 174 ALA A C 1
ATOM 1350 O O . ALA A 1 174 ? 11.314 -14.236 -5.963 1.00 98.62 174 ALA A O 1
ATOM 1351 N N . LYS A 1 175 ? 11.750 -13.703 -3.823 1.00 98.56 175 LYS A N 1
ATOM 1352 C CA . LYS A 1 175 ? 13.041 -13.048 -4.060 1.00 98.56 175 LYS A CA 1
ATOM 1353 C C . LYS A 1 175 ? 13.992 -13.956 -4.824 1.00 98.56 175 LYS A C 1
ATOM 1355 O O . LYS A 1 175 ? 14.467 -13.566 -5.887 1.00 98.56 175 LYS A O 1
ATOM 1360 N N . THR A 1 176 ? 14.218 -15.178 -4.343 1.00 98.06 176 THR A N 1
ATOM 1361 C CA . THR A 1 176 ? 15.099 -16.138 -5.025 1.00 98.06 176 THR A CA 1
ATOM 1362 C C . THR A 1 176 ? 14.621 -16.427 -6.448 1.00 98.06 176 THR A C 1
ATOM 1364 O O . THR A 1 176 ? 15.423 -16.420 -7.383 1.00 98.06 176 THR A O 1
ATOM 1367 N N . LYS A 1 177 ? 13.313 -16.650 -6.633 1.00 98.19 177 LYS A N 1
ATOM 1368 C CA . LYS A 1 177 ? 12.735 -16.952 -7.949 1.00 98.19 177 LYS A CA 1
ATOM 1369 C C . LYS A 1 177 ? 12.890 -15.781 -8.923 1.00 98.19 177 LYS A C 1
ATOM 1371 O O . LYS A 1 177 ? 13.325 -15.982 -10.054 1.00 98.19 177 LYS A O 1
ATOM 1376 N N . VAL A 1 178 ? 12.540 -14.575 -8.484 1.00 98.56 178 VAL A N 1
ATOM 1377 C CA . VAL A 1 178 ? 12.557 -13.372 -9.319 1.00 98.56 178 VAL A CA 1
ATOM 1378 C C . VAL A 1 178 ? 13.987 -12.960 -9.639 1.00 98.56 178 VAL A C 1
ATOM 1380 O O . VAL A 1 178 ? 14.291 -12.768 -10.809 1.00 98.56 178 VAL A O 1
ATOM 1383 N N . GLN A 1 179 ? 14.890 -12.909 -8.654 1.00 98.19 179 GLN A N 1
ATOM 1384 C CA . GLN A 1 179 ? 16.294 -12.552 -8.895 1.00 98.19 179 GLN A CA 1
ATOM 1385 C C . GLN A 1 179 ? 16.979 -13.519 -9.868 1.00 98.19 179 GLN A C 1
ATOM 1387 O O . GLN A 1 179 ? 17.769 -13.083 -10.701 1.00 98.19 179 GLN A O 1
ATOM 1392 N N . LYS A 1 180 ? 16.635 -14.814 -9.836 1.00 98.06 180 LYS A N 1
ATOM 1393 C CA . LYS A 1 180 ? 17.114 -15.779 -10.837 1.00 98.06 180 LYS A CA 1
ATOM 1394 C C . LYS A 1 180 ? 16.602 -15.466 -12.249 1.00 98.06 180 LYS A C 1
ATOM 1396 O O . LYS A 1 180 ? 17.347 -15.655 -13.204 1.00 98.06 180 LYS A O 1
ATOM 1401 N N . ALA A 1 181 ? 15.352 -15.025 -12.384 1.00 98.00 181 ALA A N 1
ATOM 1402 C CA . ALA A 1 181 ? 14.738 -14.739 -13.679 1.00 98.00 181 ALA A CA 1
ATOM 1403 C C . ALA A 1 181 ? 15.205 -13.403 -14.280 1.00 98.00 181 ALA A C 1
ATOM 1405 O O . ALA A 1 181 ? 15.462 -13.323 -15.478 1.00 98.00 181 ALA A O 1
ATOM 1406 N N . VAL A 1 182 ? 15.341 -12.359 -13.456 1.00 97.38 182 VAL A N 1
ATOM 1407 C CA . VAL A 1 182 ? 15.650 -11.001 -13.937 1.00 97.38 182 VAL A CA 1
ATOM 1408 C C . VAL A 1 182 ? 17.130 -10.630 -13.815 1.00 97.38 182 VAL A C 1
ATOM 1410 O O . VAL A 1 182 ? 17.588 -9.716 -14.498 1.00 97.38 182 VAL A O 1
ATOM 1413 N N . GLY A 1 183 ? 17.904 -11.328 -12.981 1.00 96.88 1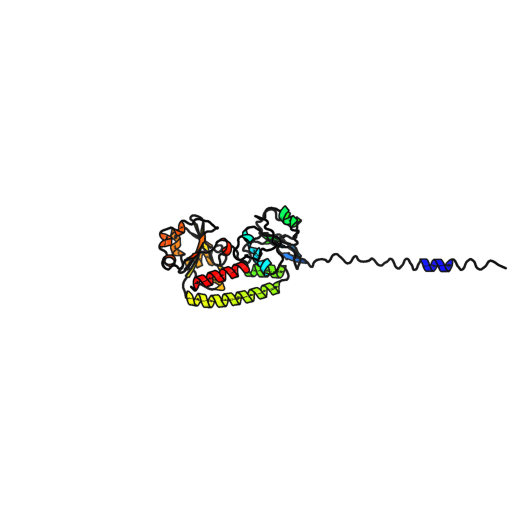83 GLY A N 1
ATOM 1414 C CA . GLY A 1 183 ? 19.315 -11.026 -12.749 1.00 96.88 183 GLY A CA 1
ATOM 1415 C C . GLY A 1 183 ? 19.522 -9.616 -12.189 1.00 96.88 183 GLY A C 1
ATOM 1416 O O . GLY A 1 183 ? 18.860 -9.208 -11.237 1.00 96.88 183 GLY A O 1
ATOM 1417 N N . SER A 1 184 ? 20.448 -8.863 -12.787 1.00 96.75 184 SER A N 1
ATOM 1418 C CA . SER A 1 184 ? 20.768 -7.481 -12.402 1.00 96.75 184 SER A CA 1
ATOM 1419 C C . SER A 1 184 ? 19.893 -6.419 -13.078 1.00 96.75 184 SER A C 1
ATOM 1421 O O . SER A 1 184 ? 20.113 -5.228 -12.838 1.00 96.75 184 SER A O 1
ATOM 1423 N N . LYS A 1 185 ? 18.917 -6.830 -13.901 1.00 98.44 185 LYS A N 1
ATOM 1424 C CA . LYS A 1 185 ? 18.028 -5.926 -14.637 1.00 98.44 185 LYS A CA 1
ATOM 1425 C C . LYS A 1 185 ? 17.277 -4.972 -13.710 1.00 98.44 185 LYS A C 1
ATOM 1427 O O . LYS A 1 185 ? 16.964 -5.287 -12.561 1.00 98.44 185 LYS A O 1
ATOM 1432 N N . THR A 1 186 ? 16.994 -3.792 -14.239 1.00 98.75 186 THR A N 1
ATOM 1433 C CA . THR A 1 186 ? 16.306 -2.712 -13.537 1.00 98.75 186 THR A CA 1
ATOM 1434 C C . THR A 1 186 ? 14.793 -2.798 -13.714 1.00 98.75 186 THR A C 1
ATOM 1436 O O . THR A 1 186 ? 14.297 -3.142 -14.784 1.00 98.75 186 THR A O 1
ATOM 1439 N N . ILE A 1 187 ? 14.049 -2.474 -12.659 1.00 98.75 187 ILE A N 1
ATOM 1440 C CA . ILE A 1 187 ? 12.588 -2.462 -12.634 1.00 98.75 187 ILE A CA 1
ATOM 1441 C C . ILE A 1 187 ? 12.120 -1.044 -12.317 1.00 98.75 187 ILE A C 1
ATOM 1443 O O . ILE A 1 187 ? 12.584 -0.441 -11.343 1.00 98.75 187 ILE A O 1
ATOM 1447 N N . SER A 1 188 ? 11.166 -0.540 -13.093 1.00 98.75 188 SER A N 1
ATOM 1448 C CA . SER A 1 188 ? 10.497 0.735 -12.825 1.00 98.75 188 SER A CA 1
ATOM 1449 C C . SER A 1 188 ? 9.007 0.524 -12.593 1.00 98.75 188 SER A C 1
ATOM 1451 O O . SER A 1 188 ? 8.371 -0.262 -13.293 1.00 98.75 188 SER A O 1
ATOM 1453 N N . ILE A 1 189 ? 8.443 1.237 -11.621 1.00 98.56 189 ILE A N 1
ATOM 1454 C CA . ILE A 1 189 ? 7.001 1.267 -11.358 1.00 98.56 189 ILE A CA 1
ATOM 1455 C C . ILE A 1 189 ? 6.509 2.666 -11.696 1.00 98.56 189 ILE A C 1
ATOM 1457 O O . ILE A 1 189 ? 7.053 3.651 -11.194 1.00 98.56 189 ILE A O 1
ATOM 1461 N N . MET A 1 190 ? 5.505 2.761 -12.560 1.00 97.50 190 MET A N 1
ATOM 1462 C CA . MET A 1 190 ? 5.037 4.030 -13.090 1.00 97.50 190 MET A CA 1
ATOM 1463 C C . MET A 1 190 ? 3.516 4.083 -13.188 1.00 97.50 190 MET A C 1
ATOM 1465 O O . MET A 1 190 ? 2.858 3.092 -13.509 1.00 97.50 190 MET A O 1
ATOM 1469 N N . GLN A 1 191 ? 2.959 5.268 -12.954 1.00 96.44 191 GLN A N 1
ATOM 1470 C CA . GLN A 1 191 ? 1.581 5.581 -13.305 1.00 96.44 191 GLN A CA 1
ATOM 1471 C C . GLN A 1 191 ? 1.505 6.884 -14.082 1.00 96.44 191 GLN A C 1
ATOM 1473 O O . GLN A 1 191 ? 2.354 7.759 -13.955 1.00 96.44 191 GLN A O 1
ATOM 1478 N N . THR A 1 192 ? 0.463 7.020 -14.881 1.00 94.38 192 THR A N 1
ATOM 1479 C CA . THR A 1 192 ? 0.240 8.164 -15.768 1.00 94.38 192 THR A CA 1
ATOM 1480 C C . THR A 1 192 ? -1.011 8.926 -15.356 1.00 94.38 192 THR A C 1
ATOM 1482 O O . THR A 1 192 ? -2.026 8.326 -14.999 1.00 94.38 192 THR A O 1
ATOM 1485 N N . ASN A 1 193 ? -0.945 10.254 -15.398 1.00 91.25 193 ASN A N 1
ATOM 1486 C CA . ASN A 1 193 ? -2.068 11.137 -15.096 1.00 91.25 193 ASN A CA 1
ATOM 1487 C C . ASN A 1 193 ? -2.088 12.292 -16.103 1.00 91.25 193 ASN A C 1
ATOM 1489 O O . ASN A 1 193 ? -1.368 13.282 -15.959 1.00 91.25 193 ASN A O 1
ATOM 1493 N N . GLY A 1 194 ? -2.869 12.144 -17.172 1.00 86.88 194 GLY A N 1
ATOM 1494 C CA . GLY A 1 194 ? -2.814 13.076 -18.293 1.00 86.88 194 GLY A CA 1
ATOM 1495 C C . GLY A 1 194 ? -1.428 13.078 -18.946 1.00 86.88 194 GLY A C 1
ATOM 1496 O O . GLY A 1 194 ? -1.020 12.080 -19.539 1.00 86.88 194 GLY A O 1
ATOM 1497 N N . LYS A 1 195 ? -0.713 14.207 -18.858 1.00 85.62 195 LYS A N 1
ATOM 1498 C CA . LYS A 1 195 ? 0.635 14.377 -19.437 1.00 85.62 195 LYS A CA 1
ATOM 1499 C C . LYS A 1 195 ? 1.769 14.017 -18.477 1.00 85.62 195 LYS A C 1
ATOM 1501 O O . LYS A 1 195 ? 2.896 13.836 -18.935 1.00 85.62 195 LYS A O 1
ATOM 1506 N N . ASP A 1 196 ? 1.471 13.910 -17.186 1.00 91.00 196 ASP A N 1
ATOM 1507 C CA . ASP A 1 196 ? 2.467 13.621 -16.164 1.00 91.00 196 ASP A CA 1
ATOM 1508 C C . ASP A 1 196 ? 2.646 12.111 -15.997 1.00 91.00 196 ASP A C 1
ATOM 1510 O O . ASP A 1 196 ? 1.6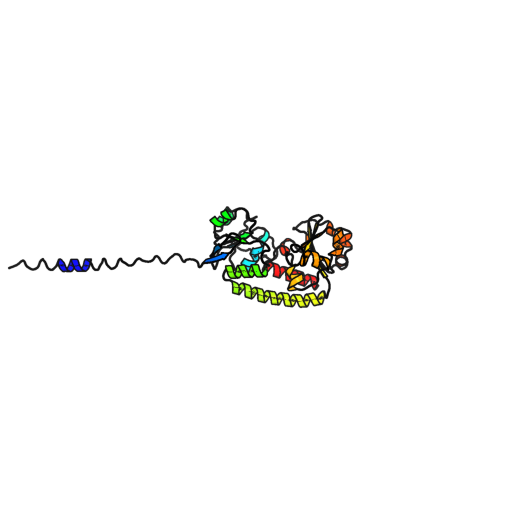87 11.328 -16.049 1.00 91.00 196 ASP A O 1
ATOM 1514 N N . ILE A 1 197 ? 3.892 11.707 -15.765 1.00 95.50 197 ILE A N 1
ATOM 1515 C CA . ILE A 1 197 ? 4.264 10.337 -15.429 1.00 95.50 197 ILE A CA 1
ATOM 1516 C C . ILE A 1 197 ? 4.862 10.357 -14.026 1.00 95.50 197 ILE A C 1
ATOM 1518 O O . ILE A 1 197 ? 5.855 11.032 -13.767 1.00 95.50 197 ILE A O 1
ATOM 1522 N N . TYR A 1 198 ? 4.277 9.587 -13.122 1.00 96.88 198 TYR A N 1
ATOM 1523 C CA . TYR A 1 198 ? 4.797 9.381 -11.780 1.00 96.88 198 TYR A CA 1
ATOM 1524 C C . TYR A 1 198 ? 5.626 8.108 -11.758 1.00 96.88 198 TYR A C 1
ATOM 1526 O O . TYR A 1 198 ? 5.103 7.027 -12.018 1.00 96.88 198 TYR A O 1
ATOM 1534 N N . VAL A 1 199 ? 6.909 8.236 -11.432 1.00 97.88 199 VAL A N 1
ATOM 1535 C CA . VAL A 1 199 ? 7.822 7.115 -11.199 1.00 97.88 199 VAL A CA 1
ATOM 1536 C C . VAL A 1 199 ? 7.938 6.903 -9.698 1.00 97.88 199 VAL A C 1
ATOM 1538 O O . VAL A 1 199 ? 8.334 7.814 -8.968 1.00 97.88 199 VAL A O 1
ATOM 1541 N N . PHE A 1 200 ? 7.586 5.713 -9.227 1.00 97.56 200 PHE A N 1
ATOM 1542 C CA . PHE A 1 200 ? 7.526 5.412 -7.801 1.00 97.56 200 PHE A CA 1
ATOM 1543 C C . PHE A 1 200 ? 8.814 4.765 -7.307 1.00 97.56 200 PHE A C 1
ATOM 1545 O O . PHE A 1 200 ? 9.415 3.929 -7.982 1.00 97.56 200 PHE A O 1
ATOM 1552 N N . GLY A 1 201 ? 9.219 5.159 -6.103 1.00 95.62 201 GLY A N 1
ATOM 1553 C CA . GLY A 1 201 ? 10.231 4.468 -5.326 1.00 95.62 201 GLY A CA 1
ATOM 1554 C C . GLY A 1 201 ? 9.600 3.418 -4.423 1.00 95.62 201 GLY A C 1
ATOM 1555 O O . GLY A 1 201 ? 8.595 2.797 -4.759 1.00 95.62 201 GLY A O 1
ATOM 1556 N N . LYS A 1 202 ? 10.211 3.209 -3.259 1.00 91.81 202 LYS A N 1
ATOM 1557 C CA . LYS A 1 202 ? 9.809 2.158 -2.319 1.00 91.81 202 LYS A CA 1
ATOM 1558 C C . LYS A 1 202 ? 8.742 2.586 -1.300 1.00 91.81 202 LYS A C 1
ATOM 1560 O O . LYS A 1 202 ? 7.958 1.749 -0.867 1.00 91.81 202 LYS A O 1
ATOM 1565 N N . ASP A 1 203 ? 8.654 3.883 -0.999 1.00 85.94 203 ASP A N 1
ATOM 1566 C CA . ASP A 1 203 ? 7.892 4.425 0.139 1.00 85.94 203 ASP A CA 1
ATOM 1567 C C . ASP A 1 203 ? 6.567 5.121 -0.267 1.00 85.94 203 ASP A C 1
ATOM 1569 O O . ASP A 1 203 ? 6.118 6.044 0.407 1.00 85.94 203 ASP A O 1
ATOM 1573 N N . PHE A 1 204 ? 5.929 4.723 -1.381 1.00 88.94 204 PHE A N 1
ATOM 1574 C CA . PHE A 1 204 ? 4.693 5.374 -1.880 1.00 88.94 204 PHE A CA 1
ATOM 1575 C C . PHE A 1 204 ? 3.586 4.406 -2.359 1.00 88.94 204 PHE A C 1
ATOM 1577 O O . PHE A 1 204 ? 2.696 4.766 -3.139 1.00 88.94 204 PHE A O 1
ATOM 1584 N N . GLY A 1 205 ? 3.630 3.151 -1.908 1.00 90.00 205 GLY A N 1
ATOM 1585 C CA . GLY A 1 205 ? 2.698 2.106 -2.347 1.00 90.00 205 GLY A CA 1
ATOM 1586 C C . GLY A 1 205 ? 3.032 1.580 -3.748 1.00 90.00 205 GLY A C 1
ATOM 1587 O O . GLY A 1 205 ? 4.205 1.475 -4.106 1.00 90.00 205 GLY A O 1
ATOM 1588 N N . ARG A 1 206 ? 2.016 1.195 -4.538 1.00 95.25 206 ARG A N 1
ATOM 1589 C CA . ARG A 1 206 ? 2.148 0.655 -5.915 1.00 95.25 206 ARG A CA 1
ATOM 1590 C C . ARG A 1 206 ? 3.052 -0.583 -6.030 1.00 95.25 206 ARG A C 1
ATOM 1592 O O . ARG A 1 206 ? 3.510 -0.933 -7.114 1.00 95.25 206 ARG A O 1
ATOM 1599 N N . GLY A 1 207 ? 3.299 -1.269 -4.914 1.00 95.69 207 GLY A N 1
ATOM 1600 C CA . GLY A 1 207 ? 4.232 -2.393 -4.819 1.00 95.69 207 GLY A CA 1
ATOM 1601 C C . GLY A 1 207 ? 5.716 -1.994 -4.801 1.00 95.69 207 GLY A C 1
ATOM 1602 O O . GLY A 1 207 ? 6.578 -2.856 -4.964 1.00 95.69 207 GLY A O 1
ATOM 1603 N N . GLY A 1 208 ? 6.042 -0.719 -4.567 1.00 95.75 208 GLY A N 1
ATOM 1604 C CA . GLY A 1 208 ? 7.419 -0.235 -4.427 1.00 95.75 208 GLY A CA 1
ATOM 1605 C C . GLY A 1 208 ? 8.212 -0.961 -3.342 1.00 95.75 208 GLY A C 1
ATOM 1606 O O . GLY A 1 208 ? 9.312 -1.450 -3.602 1.00 95.75 208 GLY A O 1
ATOM 1607 N N . SER A 1 209 ? 7.631 -1.108 -2.149 1.00 94.19 209 SER A N 1
ATOM 1608 C CA . SER A 1 209 ? 8.240 -1.853 -1.037 1.00 94.19 209 SER A CA 1
ATOM 1609 C C . SER A 1 209 ? 8.438 -3.340 -1.365 1.00 94.19 209 SER A C 1
ATOM 1611 O O . SER A 1 209 ? 9.398 -3.966 -0.915 1.00 94.19 209 SER A O 1
ATOM 1613 N N . ILE A 1 210 ? 7.583 -3.919 -2.216 1.00 97.56 210 ILE A N 1
ATOM 1614 C CA . ILE A 1 210 ? 7.751 -5.291 -2.703 1.00 97.56 210 ILE A CA 1
ATOM 1615 C C . ILE A 1 210 ? 8.964 -5.369 -3.635 1.00 97.56 210 ILE A C 1
ATOM 1617 O O . ILE A 1 210 ? 9.871 -6.161 -3.384 1.00 97.56 210 ILE A O 1
ATOM 1621 N N . ILE A 1 211 ? 9.004 -4.551 -4.690 1.00 98.31 211 ILE A N 1
ATOM 1622 C CA . ILE A 1 211 ? 10.062 -4.597 -5.712 1.00 98.31 211 ILE A CA 1
ATOM 1623 C C . ILE A 1 211 ? 11.432 -4.244 -5.121 1.00 98.31 211 ILE A C 1
ATOM 1625 O O . ILE A 1 211 ? 12.397 -4.985 -5.324 1.00 98.31 211 ILE A O 1
ATOM 1629 N N . TYR A 1 212 ? 11.528 -3.132 -4.394 1.00 97.62 212 TYR A N 1
ATOM 1630 C CA . TYR A 1 212 ? 12.817 -2.556 -4.013 1.00 97.62 212 TYR A CA 1
ATOM 1631 C C . TYR A 1 212 ? 13.320 -3.023 -2.643 1.00 97.62 212 TYR A C 1
ATOM 1633 O O . TYR A 1 212 ? 14.528 -3.200 -2.499 1.00 97.62 212 TYR A O 1
ATOM 1641 N N . ASP A 1 213 ? 12.443 -3.297 -1.668 1.00 95.00 213 ASP A N 1
ATOM 1642 C CA . ASP A 1 213 ? 12.879 -3.776 -0.345 1.00 95.00 213 ASP A CA 1
ATOM 1643 C C . ASP A 1 213 ? 12.804 -5.303 -0.230 1.00 95.00 213 ASP A C 1
ATOM 1645 O O . ASP A 1 213 ? 13.816 -5.962 0.023 1.00 95.00 213 ASP A O 1
ATOM 1649 N N . LYS A 1 214 ? 11.619 -5.900 -0.430 1.00 96.62 214 LYS A N 1
ATOM 1650 C CA . LYS A 1 214 ? 11.417 -7.340 -0.183 1.00 96.62 214 LYS A CA 1
ATOM 1651 C C . LYS A 1 214 ? 12.089 -8.221 -1.233 1.00 96.62 214 LYS A C 1
ATOM 1653 O O . LYS A 1 214 ? 12.772 -9.181 -0.877 1.00 96.62 214 LYS A O 1
ATOM 1658 N N . LEU A 1 215 ? 11.946 -7.891 -2.514 1.00 98.19 215 LEU A N 1
ATOM 1659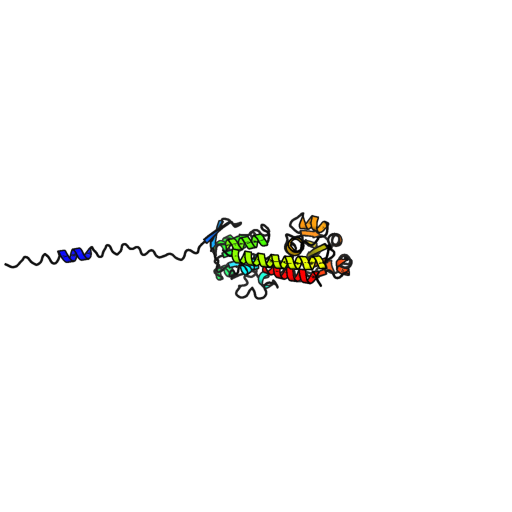 C CA . LEU A 1 215 ? 12.617 -8.605 -3.605 1.00 98.19 215 LEU A CA 1
ATOM 1660 C C . LEU A 1 215 ? 14.045 -8.090 -3.845 1.00 98.19 215 LEU A C 1
ATOM 1662 O O . LEU A 1 215 ? 14.867 -8.816 -4.403 1.00 98.19 215 LEU A O 1
ATOM 1666 N N . GLY A 1 216 ? 14.369 -6.877 -3.386 1.00 97.69 216 GLY A N 1
ATOM 1667 C CA . GLY A 1 216 ? 15.706 -6.295 -3.512 1.00 97.69 216 GLY A CA 1
ATOM 1668 C C . GLY A 1 216 ? 16.150 -6.137 -4.966 1.00 97.69 216 GLY A C 1
ATOM 1669 O O . GLY A 1 216 ? 17.284 -6.485 -5.296 1.00 97.69 216 GLY A O 1
ATOM 1670 N N . LEU A 1 217 ? 15.237 -5.716 -5.845 1.00 98.50 217 LEU A N 1
ATOM 1671 C CA . LEU A 1 217 ? 15.514 -5.518 -7.267 1.00 98.50 217 LEU A CA 1
ATOM 1672 C C . LEU A 1 217 ? 16.082 -4.122 -7.527 1.00 98.50 217 LEU A C 1
ATOM 1674 O O . LEU A 1 217 ? 15.851 -3.177 -6.773 1.00 98.50 217 LEU A O 1
ATOM 1678 N N . ASN A 1 218 ? 16.834 -3.991 -8.617 1.00 98.19 218 ASN A N 1
ATOM 1679 C CA . ASN A 1 218 ? 17.471 -2.729 -8.968 1.00 98.19 218 ASN A CA 1
ATOM 1680 C C . ASN A 1 218 ? 16.458 -1.752 -9.575 1.00 98.19 218 ASN A C 1
ATOM 1682 O O . ASN A 1 218 ? 15.620 -2.138 -10.383 1.00 98.19 218 ASN A O 1
ATOM 1686 N N . ALA A 1 219 ? 16.590 -0.471 -9.245 1.00 98.38 219 ALA A N 1
ATOM 1687 C CA . ALA A 1 219 ? 15.973 0.625 -9.988 1.00 98.38 219 ALA A CA 1
ATOM 1688 C C . ALA A 1 219 ? 17.011 1.259 -10.928 1.00 98.38 219 ALA A C 1
ATOM 1690 O O . ALA A 1 219 ? 18.218 1.075 -10.735 1.00 98.38 219 ALA A O 1
ATOM 1691 N N . THR A 1 220 ? 16.575 2.060 -11.905 1.00 98.50 220 THR A N 1
ATOM 1692 C CA . THR A 1 220 ? 17.516 2.906 -12.660 1.00 98.50 220 THR A CA 1
ATOM 1693 C C . THR A 1 220 ? 18.221 3.894 -11.724 1.00 98.50 220 THR A C 1
ATOM 1695 O O . THR A 1 220 ? 17.708 4.227 -10.650 1.00 98.50 220 THR A O 1
ATOM 1698 N N . LYS A 1 221 ? 19.395 4.404 -12.126 1.00 97.94 221 LYS A N 1
ATOM 1699 C CA . LYS A 1 221 ? 20.151 5.375 -11.316 1.00 97.94 221 LYS A CA 1
ATOM 1700 C C . LYS A 1 221 ? 19.293 6.590 -10.945 1.00 97.94 221 LYS A C 1
ATOM 1702 O O . LYS A 1 221 ? 19.278 6.974 -9.778 1.00 97.94 221 LYS A O 1
ATOM 1707 N N . LEU A 1 222 ? 18.555 7.150 -11.907 1.00 97.25 222 LEU A N 1
ATOM 1708 C CA . LEU A 1 222 ? 17.689 8.303 -11.655 1.00 97.25 222 LEU A CA 1
ATOM 1709 C C . LEU A 1 222 ? 16.470 7.960 -10.804 1.00 97.25 222 LEU A C 1
ATOM 1711 O O . LEU A 1 222 ? 16.125 8.750 -9.932 1.00 97.25 222 LEU A O 1
ATOM 1715 N N . THR A 1 223 ? 15.856 6.787 -10.982 1.00 97.88 223 THR A N 1
ATOM 1716 C CA . THR A 1 223 ? 14.763 6.349 -10.096 1.00 97.88 223 THR A CA 1
ATOM 1717 C C . THR A 1 223 ? 15.261 6.232 -8.656 1.00 97.88 223 THR A C 1
ATOM 1719 O O . THR A 1 223 ? 14.638 6.758 -7.734 1.00 97.88 223 THR A O 1
ATOM 1722 N N . LYS A 1 224 ? 16.437 5.623 -8.454 1.00 97.00 224 LYS A N 1
ATOM 1723 C CA . LYS A 1 224 ? 17.054 5.513 -7.129 1.00 97.00 224 LYS A CA 1
ATOM 1724 C C . LYS A 1 224 ? 17.362 6.883 -6.529 1.00 97.00 224 LYS A C 1
ATOM 1726 O O . LYS A 1 224 ? 17.085 7.111 -5.358 1.00 97.00 224 LYS A O 1
ATOM 1731 N N . GLU A 1 225 ? 17.909 7.798 -7.322 1.00 96.88 225 GLU A N 1
ATOM 1732 C CA . GLU A 1 225 ? 18.215 9.151 -6.863 1.00 96.88 225 GLU A CA 1
ATOM 1733 C C . GLU A 1 225 ? 16.950 9.937 -6.504 1.00 96.88 225 GLU A C 1
ATOM 1735 O O . GLU A 1 225 ? 16.878 10.467 -5.402 1.00 96.88 225 GLU A O 1
ATOM 1740 N N . LYS A 1 226 ? 15.967 10.007 -7.409 1.00 96.81 226 LYS A N 1
ATOM 1741 C CA . LYS A 1 226 ? 14.851 10.964 -7.332 1.00 96.81 226 LYS A CA 1
ATOM 1742 C C . LYS A 1 226 ? 13.596 10.452 -6.638 1.00 96.81 226 LYS A C 1
ATOM 1744 O O . LYS A 1 226 ? 12.844 11.279 -6.141 1.00 96.81 226 LYS A O 1
ATOM 1749 N N . ALA A 1 227 ? 13.353 9.142 -6.647 1.00 95.44 227 ALA A N 1
ATOM 1750 C CA . ALA A 1 227 ? 12.126 8.555 -6.109 1.00 95.44 227 ALA A CA 1
ATOM 1751 C C . ALA A 1 227 ? 12.361 7.679 -4.867 1.00 95.44 227 ALA A C 1
ATOM 1753 O O . ALA A 1 227 ? 11.415 7.426 -4.128 1.00 95.44 227 ALA A O 1
ATOM 1754 N N . ILE A 1 228 ? 13.592 7.201 -4.633 1.00 93.56 228 ILE A N 1
ATOM 1755 C CA . ILE A 1 228 ? 13.933 6.354 -3.472 1.00 93.56 228 ILE A CA 1
ATOM 1756 C C . ILE A 1 228 ? 14.743 7.129 -2.431 1.00 93.56 228 ILE A C 1
ATOM 1758 O O . ILE A 1 228 ? 14.384 7.144 -1.260 1.00 93.56 228 ILE A O 1
ATOM 1762 N N . ASN A 1 229 ? 15.856 7.746 -2.835 1.00 92.31 229 ASN A N 1
ATOM 1763 C CA . ASN A 1 229 ? 16.769 8.415 -1.904 1.00 92.31 229 ASN A CA 1
ATOM 1764 C C . ASN A 1 229 ? 16.373 9.870 -1.617 1.00 92.31 229 ASN A C 1
ATOM 1766 O O . ASN A 1 229 ? 16.768 10.424 -0.594 1.00 92.31 229 ASN A O 1
ATOM 1770 N N . GLN A 1 230 ? 15.666 10.504 -2.551 1.00 87.62 230 GLN A N 1
ATOM 1771 C CA . GLN A 1 230 ? 15.191 11.880 -2.454 1.00 87.62 230 GLN A CA 1
ATOM 1772 C C . GLN A 1 230 ? 13.670 11.910 -2.601 1.00 87.62 230 GLN A C 1
ATOM 1774 O O . GLN A 1 230 ? 13.064 11.000 -3.166 1.00 87.62 230 GLN A O 1
ATOM 1779 N N . GLY A 1 231 ? 13.075 13.009 -2.144 1.00 78.50 231 GLY A N 1
ATOM 1780 C CA . GLY A 1 231 ? 11.664 13.293 -2.366 1.00 78.50 231 GLY A CA 1
ATOM 1781 C C . GLY A 1 231 ? 10.712 12.470 -1.491 1.00 78.50 231 GLY A C 1
ATOM 1782 O O . GLY A 1 231 ? 11.134 11.775 -0.569 1.00 78.50 231 GLY A O 1
ATOM 1783 N N . PRO A 1 232 ? 9.402 12.576 -1.756 1.00 84.94 232 PRO A N 1
ATOM 1784 C CA . PRO A 1 232 ? 8.354 11.964 -0.942 1.00 84.94 232 PRO A CA 1
ATOM 1785 C C . PRO A 1 232 ? 8.070 10.493 -1.305 1.00 84.94 232 PRO A C 1
ATOM 1787 O O . PRO A 1 232 ? 6.977 10.013 -1.030 1.00 84.94 232 PRO A O 1
ATOM 1790 N N . GLY A 1 233 ? 8.997 9.790 -1.970 1.00 89.94 233 GLY A N 1
ATOM 1791 C CA . GLY A 1 233 ? 8.801 8.407 -2.437 1.00 89.94 233 GLY A CA 1
ATOM 1792 C C . GLY A 1 233 ? 8.368 8.259 -3.906 1.00 89.94 233 GLY A C 1
ATOM 1793 O O . GLY A 1 233 ? 8.111 7.144 -4.364 1.00 89.94 233 GLY A O 1
ATOM 1794 N N . TYR A 1 234 ? 8.287 9.356 -4.666 1.00 95.50 234 TYR A N 1
ATOM 1795 C CA . TYR A 1 234 ? 8.025 9.355 -6.110 1.00 95.50 234 TYR A CA 1
ATOM 1796 C C . TYR A 1 234 ? 8.685 10.558 -6.803 1.00 95.50 234 TYR A C 1
ATOM 1798 O O . TYR A 1 234 ? 9.023 11.550 -6.155 1.00 95.50 234 TYR A O 1
ATOM 1806 N N . ALA A 1 235 ? 8.810 10.492 -8.129 1.00 96.50 235 ALA A N 1
ATOM 1807 C CA . ALA A 1 235 ? 9.181 11.609 -8.994 1.00 96.50 235 ALA A CA 1
ATOM 1808 C C . ALA A 1 235 ? 8.109 11.823 -10.074 1.00 96.50 235 ALA A C 1
ATOM 1810 O O . ALA A 1 235 ? 7.688 10.861 -10.713 1.00 96.50 235 ALA A O 1
ATOM 1811 N N . SER A 1 236 ? 7.674 13.069 -10.281 1.00 96.38 236 SER A N 1
ATOM 1812 C CA . SER A 1 236 ? 6.831 13.439 -11.428 1.00 96.38 236 SER A CA 1
ATOM 1813 C C . SER A 1 236 ? 7.718 13.891 -12.585 1.00 96.38 236 SER A C 1
ATOM 1815 O O . SER A 1 236 ? 8.607 14.724 -12.385 1.00 96.38 236 SER A O 1
ATOM 1817 N N . ILE A 1 237 ? 7.510 13.328 -13.773 1.00 96.12 237 ILE A N 1
ATOM 1818 C CA . ILE A 1 237 ? 8.316 13.585 -14.968 1.00 96.12 237 ILE A CA 1
ATOM 1819 C C . ILE A 1 237 ? 7.430 13.828 -16.191 1.00 96.12 237 ILE A C 1
ATOM 1821 O O . ILE A 1 237 ? 6.296 13.352 -16.266 1.00 96.12 237 ILE A O 1
ATOM 1825 N N . SER A 1 238 ? 7.985 14.530 -17.178 1.00 95.25 238 SER A N 1
ATOM 1826 C CA . SER A 1 238 ? 7.378 14.656 -18.501 1.00 95.25 238 SER A CA 1
ATOM 1827 C C . SER A 1 238 ? 7.695 13.446 -19.386 1.00 95.25 238 SER A C 1
ATOM 1829 O O . SER A 1 238 ? 8.611 12.664 -19.105 1.00 95.25 238 SER A O 1
ATOM 1831 N N . LEU A 1 239 ? 6.968 13.314 -20.498 1.00 95.06 239 LEU A N 1
ATOM 1832 C CA . LEU A 1 239 ? 7.162 12.240 -21.473 1.00 95.06 239 LEU A CA 1
ATOM 1833 C C . LEU A 1 239 ? 8.592 12.197 -22.039 1.00 95.06 239 LEU A C 1
ATOM 1835 O O . LEU A 1 239 ? 9.140 11.121 -22.254 1.00 95.06 239 LEU A O 1
ATOM 1839 N N . GLU A 1 240 ? 9.226 13.350 -22.240 1.00 96.00 240 GLU A N 1
ATOM 1840 C CA . GLU A 1 240 ? 10.579 13.462 -22.797 1.00 96.00 240 GLU A CA 1
ATOM 1841 C C . GLU A 1 240 ? 11.649 12.893 -21.860 1.00 96.00 240 GLU A C 1
ATOM 1843 O O . GLU A 1 240 ? 12.704 12.463 -22.320 1.00 96.00 240 GLU A O 1
ATOM 1848 N N . LYS A 1 241 ? 11.380 12.873 -20.549 1.00 97.56 241 LYS A N 1
ATOM 1849 C CA . LYS A 1 241 ? 12.278 12.316 -19.528 1.00 97.56 241 LYS A CA 1
ATOM 1850 C C . LYS A 1 241 ? 12.065 10.830 -19.279 1.00 97.56 241 LYS A C 1
ATOM 1852 O O . LYS A 1 241 ? 12.881 10.209 -18.604 1.00 97.56 241 LYS A O 1
ATOM 1857 N N . LEU A 1 242 ? 11.004 10.245 -19.832 1.00 97.06 242 LEU A N 1
ATOM 1858 C CA . LEU A 1 242 ? 10.659 8.841 -19.633 1.00 97.06 242 LEU A CA 1
ATOM 1859 C C . LEU A 1 242 ? 11.811 7.860 -19.930 1.00 97.06 242 LEU A C 1
ATOM 1861 O O . LEU A 1 242 ? 12.010 6.956 -19.115 1.00 97.06 242 LEU A O 1
ATOM 1865 N N . PRO A 1 243 ? 12.613 8.022 -21.006 1.00 98.12 243 PRO A N 1
ATOM 1866 C CA . PRO A 1 243 ? 13.729 7.115 -21.277 1.00 98.12 243 PRO A CA 1
ATOM 1867 C C . PRO A 1 243 ? 14.769 7.042 -20.153 1.00 98.12 243 PRO A C 1
ATOM 1869 O O . PRO A 1 243 ? 15.352 5.984 -19.945 1.00 98.12 243 PRO A O 1
ATOM 1872 N N . ASP A 1 244 ? 14.961 8.116 -19.381 1.00 98.06 244 ASP A N 1
ATOM 1873 C CA . ASP A 1 244 ? 15.964 8.145 -18.311 1.00 98.06 244 ASP A CA 1
ATOM 1874 C C . ASP A 1 244 ? 15.519 7.352 -17.057 1.00 98.06 244 ASP A C 1
ATOM 1876 O O . ASP A 1 244 ? 16.330 6.965 -16.206 1.00 98.06 244 ASP A O 1
ATOM 1880 N N . PHE A 1 245 ? 14.210 7.108 -16.930 1.00 98.44 245 PHE A N 1
ATOM 1881 C CA . PHE A 1 245 ? 13.594 6.378 -15.819 1.00 98.44 245 PHE A CA 1
ATOM 1882 C C . PHE A 1 245 ? 13.108 4.980 -16.212 1.00 98.44 245 PHE A C 1
ATOM 1884 O O . PHE A 1 245 ? 12.829 4.167 -15.329 1.00 98.44 245 PHE A O 1
ATOM 1891 N N . ALA A 1 246 ? 12.998 4.682 -17.506 1.00 98.38 246 ALA A N 1
ATOM 1892 C CA . ALA A 1 246 ? 12.568 3.386 -18.012 1.00 98.38 246 ALA A CA 1
ATOM 1893 C C . ALA A 1 246 ? 13.615 2.302 -17.704 1.00 98.38 246 ALA A C 1
ATOM 1895 O O . ALA A 1 246 ? 14.725 2.324 -18.230 1.00 98.38 246 ALA A O 1
ATOM 1896 N N . GLY A 1 247 ? 13.258 1.361 -16.829 1.00 98.56 247 GLY A N 1
ATOM 1897 C CA . GLY A 1 247 ? 14.071 0.182 -16.548 1.00 98.56 247 GLY A CA 1
ATOM 1898 C C . GLY A 1 247 ? 13.929 -0.894 -17.624 1.00 98.56 247 GLY A C 1
ATOM 1899 O O . GLY A 1 247 ? 13.143 -0.761 -18.560 1.00 98.56 247 GLY A O 1
ATOM 1900 N N . ASP A 1 248 ? 14.654 -1.999 -17.456 1.00 98.75 248 ASP A N 1
ATOM 1901 C CA . ASP A 1 248 ? 14.539 -3.196 -18.300 1.00 98.75 248 ASP A CA 1
ATOM 1902 C C . ASP A 1 248 ? 13.138 -3.827 -18.264 1.00 98.75 248 ASP A C 1
ATOM 1904 O O . ASP A 1 248 ? 12.717 -4.450 -19.240 1.00 98.75 248 ASP A O 1
ATOM 1908 N N . TYR A 1 249 ? 12.443 -3.689 -17.130 1.00 98.81 249 TYR A N 1
ATOM 1909 C CA . TYR A 1 249 ? 11.041 -4.051 -16.950 1.00 98.81 249 TYR A CA 1
ATOM 1910 C C . TYR A 1 249 ? 10.263 -2.873 -16.371 1.00 98.81 249 TYR A C 1
ATOM 1912 O O . TYR A 1 249 ? 10.768 -2.130 -15.524 1.00 98.81 249 TYR A O 1
ATOM 1920 N N . ILE A 1 250 ? 9.005 -2.734 -16.787 1.00 98.69 250 ILE A N 1
ATOM 1921 C CA . ILE A 1 250 ? 8.141 -1.636 -16.355 1.00 98.69 250 ILE A CA 1
ATOM 1922 C C . ILE A 1 250 ? 6.803 -2.188 -15.869 1.00 98.69 250 ILE A C 1
ATOM 1924 O O . ILE A 1 250 ? 6.083 -2.851 -16.612 1.00 98.69 250 ILE A O 1
ATOM 1928 N N . PHE A 1 251 ? 6.439 -1.861 -14.633 1.00 98.44 251 PHE A N 1
ATOM 1929 C CA . PHE A 1 251 ? 5.061 -1.940 -14.159 1.00 98.44 251 PHE A CA 1
ATOM 1930 C C . PHE A 1 251 ? 4.378 -0.601 -14.440 1.00 98.44 251 PHE A C 1
ATOM 1932 O O . PHE A 1 251 ? 4.820 0.422 -13.928 1.00 98.44 251 PHE A O 1
ATOM 1939 N N . MET A 1 252 ? 3.339 -0.596 -15.275 1.00 95.62 252 MET A N 1
ATOM 1940 C CA . MET A 1 252 ? 2.703 0.621 -15.791 1.00 95.62 252 MET A CA 1
ATOM 1941 C C . MET A 1 252 ? 1.184 0.577 -15.629 1.00 95.62 252 MET A C 1
ATOM 1943 O O . MET A 1 252 ? 0.547 -0.415 -15.975 1.00 95.62 252 MET A O 1
ATOM 1947 N N . GLY A 1 253 ? 0.573 1.663 -15.171 1.00 93.88 253 GLY A N 1
ATOM 1948 C CA . GLY A 1 253 ? -0.885 1.796 -15.135 1.00 93.88 253 GLY A CA 1
ATOM 1949 C C . GLY A 1 253 ? -1.340 3.251 -15.218 1.00 93.88 253 GLY A C 1
ATOM 1950 O O . GLY A 1 253 ? -0.524 4.164 -15.101 1.00 93.88 253 GLY A O 1
ATOM 1951 N N . PRO A 1 254 ? -2.635 3.512 -15.415 1.00 93.44 254 PRO A N 1
ATOM 1952 C CA . PRO A 1 254 ? -3.168 4.849 -15.204 1.00 93.44 254 PRO A CA 1
ATOM 1953 C C . PRO A 1 254 ? -3.170 5.170 -13.703 1.00 93.44 254 PRO A C 1
ATOM 1955 O O . PRO A 1 254 ? -3.105 4.268 -12.868 1.00 93.44 254 PRO A O 1
ATOM 1958 N N . TRP A 1 255 ? -3.250 6.449 -13.336 1.00 92.44 255 TRP A N 1
ATOM 1959 C CA . TRP A 1 255 ? -3.396 6.883 -11.941 1.00 92.44 255 TRP A CA 1
ATOM 1960 C C . TRP A 1 255 ? -4.731 6.429 -11.333 1.00 92.44 255 TRP A C 1
ATOM 1962 O O . TRP A 1 255 ? -4.794 6.051 -10.165 1.00 92.44 255 TRP A O 1
ATOM 1972 N N . GLN A 1 256 ? -5.789 6.422 -12.147 1.00 89.31 256 GLN A N 1
ATOM 1973 C CA . GLN A 1 256 ? -7.139 5.983 -11.795 1.00 89.31 256 GLN A CA 1
ATOM 1974 C C . GLN A 1 256 ? -7.705 5.059 -12.874 1.00 89.31 256 GLN A C 1
ATOM 1976 O O . GLN A 1 256 ? -7.301 5.115 -14.036 1.00 89.31 256 GLN A O 1
ATOM 1981 N N . ALA A 1 257 ? -8.654 4.202 -12.495 1.00 84.38 257 ALA A N 1
ATOM 1982 C CA . ALA A 1 257 ? -9.322 3.313 -13.439 1.00 84.38 257 ALA A CA 1
ATOM 1983 C C . ALA A 1 257 ? -10.015 4.110 -14.558 1.00 84.38 257 ALA A C 1
ATOM 1985 O O . ALA A 1 257 ? -10.684 5.106 -14.293 1.00 84.38 257 ALA A O 1
ATOM 1986 N N . GLY A 1 258 ? -9.842 3.665 -15.805 1.00 76.44 258 GLY A N 1
ATOM 1987 C CA . GLY A 1 258 ? -10.365 4.356 -16.989 1.00 76.44 258 GLY A CA 1
ATOM 1988 C C . GLY A 1 258 ? -9.589 5.613 -17.397 1.00 76.44 258 GLY A C 1
ATOM 1989 O O . GLY A 1 258 ? -10.001 6.283 -18.339 1.00 76.44 258 GLY A O 1
ATOM 1990 N N . GLY A 1 259 ? -8.480 5.936 -16.721 1.00 75.62 259 GLY A N 1
ATOM 1991 C CA . GLY A 1 259 ? -7.598 7.024 -17.130 1.00 75.62 259 GLY A CA 1
ATOM 1992 C C . GLY A 1 259 ? -6.959 6.742 -18.489 1.00 75.62 259 GLY A C 1
ATOM 1993 O O . GLY A 1 259 ? -6.366 5.681 -18.681 1.00 75.62 259 GLY A O 1
ATOM 1994 N N . ASP A 1 260 ? -7.083 7.701 -19.407 1.00 65.75 260 ASP A N 1
ATOM 1995 C CA . ASP A 1 260 ? -6.383 7.696 -20.689 1.00 65.75 260 ASP A CA 1
ATOM 1996 C C . ASP A 1 260 ? -4.973 8.263 -20.517 1.00 65.75 260 ASP A C 1
ATOM 1998 O O . ASP A 1 260 ? -4.718 9.214 -19.772 1.00 65.75 260 ASP A O 1
ATOM 2002 N N . THR A 1 261 ? -4.036 7.631 -21.198 1.00 64.06 261 THR A N 1
ATOM 2003 C CA . THR A 1 261 ? -2.616 7.815 -20.993 1.00 64.06 261 THR A CA 1
ATOM 2004 C C . THR A 1 261 ? -2.015 7.916 -22.382 1.00 64.06 261 THR A C 1
ATOM 2006 O O . THR A 1 261 ? -1.358 6.989 -22.844 1.00 64.06 261 THR A O 1
ATOM 2009 N N . GLY A 1 262 ? -2.242 9.037 -23.077 1.00 77.00 262 GLY A N 1
ATOM 2010 C CA . GLY A 1 262 ? -1.655 9.285 -24.406 1.00 77.00 262 GLY A CA 1
ATOM 2011 C C . GLY A 1 262 ? -0.129 9.068 -24.452 1.00 77.00 262 GLY A C 1
ATOM 2012 O O . GLY A 1 262 ? 0.453 8.856 -25.513 1.00 77.00 262 GLY A O 1
ATOM 2013 N N . VAL A 1 263 ? 0.515 9.027 -23.279 1.00 85.81 263 VAL A N 1
ATOM 2014 C CA . VAL A 1 263 ? 1.855 8.480 -23.031 1.00 85.81 263 VAL A CA 1
ATOM 2015 C C . VAL A 1 263 ? 2.084 7.115 -23.698 1.00 85.81 263 VAL A C 1
ATOM 2017 O O . VAL A 1 263 ? 3.085 6.968 -24.399 1.00 85.81 263 VAL A O 1
ATOM 2020 N N . LEU A 1 264 ? 1.192 6.131 -23.531 1.00 88.06 264 LEU A N 1
ATOM 2021 C CA . LEU A 1 264 ? 1.367 4.768 -24.059 1.00 88.06 264 LEU A CA 1
ATOM 2022 C C . LEU A 1 264 ? 1.242 4.697 -25.587 1.00 88.06 264 LEU A C 1
ATOM 2024 O O . LEU A 1 264 ? 1.769 3.779 -26.217 1.00 88.06 264 LEU A O 1
ATOM 2028 N N . ASP A 1 265 ? 0.601 5.688 -26.204 1.00 89.44 265 ASP A N 1
ATOM 2029 C CA . ASP A 1 265 ? 0.519 5.797 -27.658 1.00 89.44 265 ASP A CA 1
ATOM 2030 C C . ASP A 1 265 ? 1.691 6.549 -28.285 1.00 89.44 265 ASP A C 1
ATOM 2032 O O . ASP A 1 265 ? 1.890 6.477 -29.505 1.00 89.44 265 ASP A O 1
ATOM 2036 N N . SER A 1 266 ? 2.497 7.221 -27.467 1.00 93.12 266 SER A N 1
ATOM 2037 C CA . SER A 1 266 ? 3.583 8.063 -27.946 1.00 93.12 266 SER A CA 1
ATOM 2038 C C . SER A 1 266 ? 4.713 7.268 -28.623 1.00 93.12 266 SER A C 1
ATOM 2040 O O . SER A 1 266 ? 5.024 6.137 -28.226 1.00 93.12 266 SER A O 1
ATOM 2042 N N . PRO A 1 267 ? 5.408 7.872 -29.608 1.00 96.38 267 PRO A N 1
ATOM 2043 C CA . PRO A 1 267 ? 6.612 7.283 -30.188 1.00 96.38 267 PRO A CA 1
ATOM 2044 C C . PRO A 1 267 ? 7.718 7.045 -29.154 1.00 96.38 267 PRO A C 1
ATOM 2046 O O . PRO A 1 267 ? 8.419 6.043 -29.243 1.00 96.38 267 PRO A O 1
ATOM 2049 N N . ILE A 1 268 ? 7.850 7.931 -28.156 1.00 96.94 268 ILE A N 1
ATOM 2050 C CA . ILE A 1 268 ? 8.855 7.807 -27.090 1.00 96.94 268 ILE A CA 1
ATOM 2051 C C . ILE A 1 268 ? 8.632 6.515 -26.304 1.00 96.94 268 ILE A C 1
ATOM 2053 O O . ILE A 1 268 ? 9.559 5.719 -26.180 1.00 96.94 268 ILE A O 1
ATOM 2057 N N . TRP A 1 269 ? 7.401 6.268 -25.846 1.00 95.81 269 TRP A N 1
ATOM 2058 C CA . TRP A 1 269 ? 7.046 5.029 -25.154 1.00 95.81 269 TRP A CA 1
ATOM 2059 C C . TRP A 1 269 ? 7.288 3.799 -26.028 1.00 95.81 269 TRP A C 1
ATOM 2061 O O . TRP A 1 269 ? 8.005 2.885 -25.628 1.00 95.81 269 TRP A O 1
ATOM 2071 N N . LYS A 1 270 ? 6.753 3.793 -27.256 1.00 96.69 270 LYS A N 1
ATOM 2072 C CA . LYS A 1 270 ? 6.885 2.663 -28.192 1.00 96.69 270 LYS A CA 1
ATOM 2073 C C . LYS A 1 270 ? 8.346 2.352 -28.545 1.00 96.69 270 LYS A C 1
ATOM 2075 O O . LYS A 1 270 ? 8.654 1.223 -28.923 1.00 96.69 270 LYS A O 1
ATOM 2080 N N . ASN A 1 271 ? 9.247 3.328 -28.409 1.00 98.06 271 ASN A N 1
ATOM 2081 C CA . ASN A 1 271 ? 10.667 3.163 -28.692 1.00 98.06 271 ASN A CA 1
ATOM 2082 C C . ASN A 1 271 ? 11.497 2.647 -27.499 1.00 98.06 271 ASN A C 1
ATOM 2084 O O . ASN A 1 271 ? 12.657 2.286 -27.710 1.00 98.06 271 ASN A O 1
ATOM 2088 N N . LEU A 1 272 ? 10.938 2.574 -26.284 1.00 98.50 272 LEU A N 1
ATOM 2089 C CA . LEU A 1 272 ? 11.640 2.038 -25.113 1.00 98.50 272 LEU A CA 1
ATOM 2090 C C . LEU A 1 272 ? 11.986 0.556 -25.297 1.00 98.50 272 LEU A C 1
ATOM 2092 O O . LEU A 1 272 ? 11.173 -0.237 -25.779 1.00 98.50 272 LEU A O 1
ATOM 2096 N N . ASP A 1 273 ? 13.167 0.160 -24.827 1.00 98.31 273 ASP A N 1
ATOM 2097 C CA . ASP A 1 273 ? 13.632 -1.224 -24.937 1.00 98.31 273 ASP A CA 1
ATOM 2098 C C . ASP A 1 273 ? 12.723 -2.202 -24.188 1.00 98.31 273 ASP A C 1
ATOM 2100 O O . ASP A 1 273 ? 12.380 -3.249 -24.736 1.00 98.31 273 ASP A O 1
ATOM 2104 N N . ALA A 1 274 ? 12.241 -1.838 -22.995 1.00 98.25 274 ALA A N 1
ATOM 2105 C CA . ALA A 1 274 ? 11.281 -2.652 -22.250 1.00 98.25 274 ALA A CA 1
ATOM 2106 C C . ALA A 1 274 ? 9.971 -2.883 -23.024 1.00 98.25 274 ALA A C 1
ATOM 2108 O O . ALA A 1 274 ? 9.403 -3.972 -22.964 1.00 98.25 274 ALA A O 1
ATOM 2109 N N . VAL A 1 275 ? 9.501 -1.895 -23.796 1.00 97.94 275 VAL A N 1
ATOM 2110 C CA . VAL A 1 275 ? 8.288 -2.030 -24.620 1.00 97.94 275 VAL A CA 1
ATOM 2111 C C . VAL A 1 275 ? 8.546 -2.970 -25.794 1.00 97.94 275 VAL A C 1
ATOM 2113 O O . VAL A 1 275 ? 7.788 -3.919 -25.999 1.00 97.94 275 VAL A O 1
ATOM 2116 N N . LYS A 1 276 ? 9.653 -2.774 -26.518 1.00 98.19 276 LYS A N 1
ATOM 2117 C CA . LYS A 1 276 ? 10.054 -3.642 -27.640 1.00 98.19 276 LYS A CA 1
ATOM 2118 C C . LYS A 1 276 ? 10.275 -5.092 -27.206 1.00 98.19 276 LYS A C 1
ATOM 2120 O O . LYS A 1 276 ? 9.897 -6.012 -27.926 1.00 98.19 276 LYS A O 1
ATOM 2125 N N . GLN A 1 277 ? 10.840 -5.293 -26.016 1.00 97.75 277 GLN A N 1
ATOM 2126 C CA . GLN A 1 277 ? 11.087 -6.609 -25.419 1.00 97.75 277 GLN A CA 1
ATOM 2127 C C . GLN A 1 277 ? 9.848 -7.210 -24.737 1.00 97.75 277 GLN A C 1
ATOM 2129 O O . GLN A 1 277 ? 9.922 -8.315 -24.210 1.00 97.75 277 GLN A O 1
ATOM 2134 N N . LYS A 1 278 ? 8.693 -6.528 -24.765 1.00 97.44 278 LYS A N 1
ATOM 2135 C CA . LYS A 1 278 ? 7.445 -6.966 -24.111 1.00 97.44 278 LYS A CA 1
ATOM 2136 C C . LYS A 1 278 ? 7.593 -7.186 -22.597 1.00 97.44 278 LYS A C 1
ATOM 2138 O O . LYS A 1 278 ? 6.908 -8.018 -22.010 1.00 97.44 278 LYS A O 1
ATOM 2143 N N . HIS A 1 279 ? 8.448 -6.397 -21.958 1.00 98.19 279 HIS A N 1
ATOM 2144 C CA . HIS A 1 279 ? 8.712 -6.384 -20.519 1.00 98.19 279 HIS A CA 1
ATOM 2145 C C . HIS A 1 279 ? 7.884 -5.324 -19.779 1.00 98.19 279 HIS A C 1
ATOM 2147 O O . HIS A 1 279 ? 8.309 -4.776 -18.759 1.00 98.19 279 HIS A O 1
ATOM 2153 N N . VAL A 1 280 ? 6.695 -5.017 -20.300 1.00 97.69 280 VAL A N 1
ATOM 2154 C CA . VAL A 1 280 ? 5.751 -4.107 -19.657 1.00 97.69 280 VAL A CA 1
ATOM 2155 C C . VAL A 1 280 ? 4.577 -4.893 -19.104 1.00 97.69 280 VAL A C 1
ATOM 2157 O O . VAL A 1 280 ? 3.916 -5.643 -19.824 1.00 97.69 280 VAL A O 1
ATOM 2160 N N . TYR A 1 281 ? 4.287 -4.670 -17.829 1.00 97.69 281 TYR A N 1
ATOM 2161 C CA . TYR A 1 281 ? 3.193 -5.305 -17.116 1.00 97.69 281 TYR A CA 1
ATOM 2162 C C . TYR A 1 281 ? 2.227 -4.251 -16.602 1.00 97.69 281 TYR A C 1
ATOM 2164 O O . TYR A 1 281 ? 2.619 -3.293 -15.939 1.00 97.69 281 TYR A O 1
ATOM 2172 N N . HIS A 1 282 ? 0.947 -4.438 -16.900 1.00 94.69 282 HIS A N 1
ATOM 2173 C CA . HIS A 1 282 ? -0.082 -3.516 -16.449 1.00 94.69 282 HIS A CA 1
ATOM 2174 C C . HIS A 1 282 ? -0.269 -3.607 -14.928 1.00 94.69 282 HIS A C 1
ATOM 2176 O O . HIS A 1 282 ? -0.318 -4.715 -14.404 1.00 94.69 282 HIS A O 1
ATOM 2182 N N . ILE A 1 283 ? -0.403 -2.498 -14.207 1.00 94.06 283 ILE A N 1
ATOM 2183 C CA . ILE A 1 283 ? -0.873 -2.517 -12.814 1.00 94.06 283 ILE A CA 1
ATOM 2184 C C . ILE A 1 283 ? -2.282 -1.945 -12.745 1.00 94.06 283 ILE A C 1
ATOM 2186 O O . ILE A 1 283 ? -2.549 -0.869 -13.278 1.00 94.06 283 ILE A O 1
ATOM 2190 N N . ASP A 1 284 ? -3.178 -2.674 -12.081 1.00 93.88 284 ASP A N 1
ATOM 2191 C CA . ASP A 1 284 ? -4.513 -2.170 -11.777 1.00 93.88 284 ASP A CA 1
ATOM 2192 C C . ASP A 1 284 ? -4.396 -1.057 -10.722 1.00 93.88 284 ASP A C 1
ATOM 2194 O O . ASP A 1 284 ? -3.948 -1.342 -9.604 1.00 93.88 284 ASP A O 1
ATOM 2198 N N . PRO A 1 285 ? -4.789 0.194 -11.028 1.00 93.19 285 PRO A N 1
ATOM 2199 C CA . PRO A 1 285 ? -4.682 1.297 -10.080 1.00 93.19 285 PRO A CA 1
ATOM 2200 C C . PRO A 1 285 ? -5.468 1.056 -8.795 1.00 93.19 285 PRO A C 1
ATOM 2202 O O . PRO A 1 285 ? -5.075 1.579 -7.759 1.00 93.19 285 PRO A O 1
ATOM 2205 N N . ILE A 1 286 ? -6.555 0.277 -8.840 1.00 94.00 286 ILE A N 1
ATOM 2206 C CA . ILE A 1 286 ? -7.381 0.027 -7.658 1.00 94.00 286 ILE A CA 1
ATOM 2207 C C . ILE A 1 286 ? -6.683 -0.976 -6.735 1.00 94.00 286 ILE A C 1
ATOM 2209 O O . ILE A 1 286 ? -6.518 -0.702 -5.551 1.00 94.00 286 ILE A O 1
ATOM 2213 N N . GLY A 1 287 ? -6.218 -2.113 -7.258 1.00 94.88 287 GLY A N 1
ATOM 2214 C CA . GLY A 1 287 ? -5.496 -3.109 -6.461 1.00 94.88 287 GLY A CA 1
ATOM 2215 C C . GLY A 1 287 ? -4.130 -2.634 -5.952 1.00 94.88 287 GLY A C 1
ATOM 2216 O O . GLY A 1 287 ? -3.721 -3.010 -4.856 1.00 94.88 287 GLY A O 1
ATOM 2217 N N . PHE A 1 288 ? -3.416 -1.808 -6.722 1.00 96.06 288 PHE A N 1
ATOM 2218 C CA . PHE A 1 288 ? -2.084 -1.298 -6.358 1.00 96.06 288 PHE A CA 1
ATOM 2219 C C . PHE A 1 288 ? -2.109 0.030 -5.581 1.00 96.06 288 PHE A C 1
ATOM 2221 O O . PHE A 1 288 ? -1.047 0.541 -5.216 1.00 96.06 288 PHE A O 1
ATOM 2228 N N . TYR A 1 289 ? -3.296 0.581 -5.311 1.00 93.31 289 TYR A N 1
ATOM 2229 C CA . TYR A 1 289 ? -3.468 1.728 -4.416 1.00 93.31 289 TYR A CA 1
ATOM 2230 C C . TYR A 1 289 ? -3.141 1.357 -2.968 1.00 93.31 289 TYR A C 1
ATOM 2232 O O . TYR A 1 289 ? -2.376 2.060 -2.313 1.00 93.31 289 TYR A O 1
ATOM 2240 N N . PHE A 1 290 ? -3.705 0.237 -2.517 1.00 93.81 290 PHE A N 1
ATOM 2241 C CA . PHE A 1 290 ? -3.644 -0.206 -1.134 1.00 93.81 290 PHE A CA 1
ATOM 2242 C C . PHE A 1 290 ? -2.294 -0.804 -0.773 1.00 93.81 290 PHE A C 1
ATOM 2244 O O . PHE A 1 290 ? -1.569 -1.335 -1.624 1.00 93.81 290 PHE A O 1
ATOM 2251 N N . SER A 1 291 ? -1.980 -0.754 0.513 1.00 92.69 291 SER A N 1
ATOM 2252 C CA . SER A 1 291 ? -0.672 -1.154 1.009 1.00 92.69 291 SER A CA 1
ATOM 2253 C C . SER A 1 291 ? -0.721 -2.027 2.274 1.00 92.69 291 SER A C 1
ATOM 2255 O O . SER A 1 291 ? 0.321 -2.343 2.855 1.00 92.69 291 SER A O 1
ATOM 2257 N N . ASP A 1 292 ? -1.931 -2.481 2.611 1.00 96.12 292 ASP A N 1
ATOM 2258 C CA . ASP A 1 292 ? -2.280 -3.415 3.681 1.00 96.12 292 ASP A CA 1
ATOM 2259 C C . ASP A 1 292 ? -1.811 -4.865 3.410 1.00 96.12 292 ASP A C 1
ATOM 2261 O O . ASP A 1 292 ? -1.573 -5.243 2.254 1.00 96.12 292 ASP A O 1
ATOM 2265 N N . PRO A 1 293 ? -1.753 -5.727 4.444 1.00 97.38 293 PRO A N 1
ATOM 2266 C CA . PRO A 1 293 ? -1.359 -7.133 4.336 1.00 97.38 293 PRO A CA 1
ATOM 2267 C C . PRO A 1 293 ? -1.982 -7.936 3.186 1.00 97.38 293 PRO A C 1
ATOM 2269 O O . PRO A 1 293 ? -1.288 -8.660 2.469 1.00 97.38 293 PRO A O 1
ATOM 2272 N N . ILE A 1 294 ? -3.294 -7.812 2.986 1.00 97.69 294 ILE A N 1
ATOM 2273 C CA . ILE A 1 294 ? -4.045 -8.615 2.017 1.00 97.69 294 ILE A CA 1
ATOM 2274 C C . ILE A 1 294 ? -3.728 -8.145 0.597 1.00 97.69 294 ILE A C 1
ATOM 2276 O O . ILE A 1 294 ? -3.554 -8.966 -0.310 1.00 97.69 294 ILE A O 1
ATOM 2280 N N . SER A 1 295 ? -3.656 -6.831 0.396 1.00 97.38 295 SER A N 1
ATOM 2281 C CA . SER A 1 295 ? -3.272 -6.260 -0.892 1.00 97.38 295 SER A CA 1
ATOM 2282 C C . SER A 1 295 ? -1.815 -6.579 -1.220 1.00 97.38 295 SER A C 1
ATOM 2284 O O . SER A 1 295 ? -1.534 -7.004 -2.340 1.00 97.38 295 SER A O 1
ATOM 2286 N N . LEU A 1 296 ? -0.898 -6.488 -0.249 1.00 97.38 296 LEU A N 1
ATOM 2287 C CA . LEU A 1 296 ? 0.515 -6.841 -0.432 1.00 97.38 296 LEU A CA 1
ATOM 2288 C C . LEU A 1 296 ? 0.700 -8.291 -0.901 1.00 97.38 296 LEU A C 1
ATOM 2290 O O . LEU A 1 296 ? 1.503 -8.546 -1.801 1.00 97.38 296 LEU A O 1
ATOM 2294 N N . GLU A 1 297 ? -0.063 -9.241 -0.357 1.00 98.00 297 GLU A N 1
ATOM 2295 C CA . GLU A 1 297 ? -0.030 -10.636 -0.808 1.00 98.00 297 GLU A CA 1
ATOM 2296 C C . GLU A 1 297 ? -0.407 -10.801 -2.278 1.00 98.00 297 GLU A C 1
ATOM 2298 O O . GLU A 1 297 ? 0.301 -11.493 -3.017 1.00 98.00 297 GLU A O 1
ATOM 2303 N N . GLY A 1 298 ? -1.500 -10.163 -2.702 1.00 97.88 298 GLY A N 1
ATOM 2304 C CA . GLY A 1 298 ? -1.964 -10.220 -4.085 1.00 97.88 298 GLY A CA 1
ATOM 2305 C C . GLY A 1 298 ? -1.016 -9.507 -5.052 1.00 97.88 298 GLY A C 1
ATOM 2306 O O . GLY A 1 298 ? -0.718 -10.024 -6.132 1.00 97.88 298 GLY A O 1
ATOM 2307 N N . GLN A 1 299 ? -0.479 -8.357 -4.640 1.00 98.25 299 GLN A N 1
ATOM 2308 C CA . GLN A 1 299 ? 0.510 -7.599 -5.404 1.00 98.25 299 GLN A CA 1
ATOM 2309 C C . GLN A 1 299 ? 1.811 -8.391 -5.585 1.00 98.25 299 GLN A C 1
ATOM 2311 O O . GLN A 1 299 ? 2.334 -8.451 -6.700 1.00 98.25 299 GLN A O 1
ATOM 2316 N N . LEU A 1 300 ? 2.309 -9.053 -4.532 1.00 98.56 300 LEU A N 1
ATOM 2317 C CA . LEU A 1 300 ? 3.497 -9.907 -4.609 1.00 98.56 300 LEU A CA 1
ATOM 2318 C C . LEU A 1 300 ? 3.289 -11.055 -5.594 1.00 98.56 300 LEU A C 1
ATOM 2320 O O . LEU A 1 300 ? 4.173 -11.321 -6.411 1.00 98.56 300 LEU A O 1
ATOM 2324 N N . ASP A 1 301 ? 2.133 -11.718 -5.538 1.00 98.25 301 ASP A N 1
ATOM 2325 C CA . ASP A 1 301 ? 1.809 -12.816 -6.450 1.00 98.25 301 ASP A CA 1
ATOM 2326 C C . ASP A 1 301 ? 1.768 -12.330 -7.902 1.00 98.25 301 ASP A C 1
ATOM 2328 O O . ASP A 1 301 ? 2.360 -12.957 -8.788 1.00 98.25 301 ASP A O 1
ATOM 2332 N N . TYR A 1 302 ? 1.140 -11.177 -8.148 1.00 98.50 302 TYR A N 1
ATOM 2333 C CA . TYR A 1 302 ? 1.093 -10.561 -9.470 1.00 98.50 302 TYR A CA 1
ATOM 2334 C C . TYR A 1 302 ? 2.487 -10.202 -10.000 1.00 98.50 302 TYR A C 1
ATOM 2336 O O . TYR A 1 302 ? 2.841 -10.572 -11.126 1.00 98.50 302 TYR A O 1
ATOM 2344 N N . MET A 1 303 ? 3.293 -9.504 -9.197 1.00 98.50 303 MET A N 1
ATOM 2345 C CA . MET A 1 303 ? 4.631 -9.052 -9.584 1.00 98.50 303 MET A CA 1
ATOM 2346 C C . MET A 1 303 ? 5.577 -10.235 -9.801 1.00 98.50 303 MET A C 1
ATOM 2348 O O . MET A 1 303 ? 6.247 -10.308 -10.832 1.00 98.50 303 MET A O 1
ATOM 2352 N N . THR A 1 304 ? 5.564 -11.214 -8.894 1.00 98.56 304 THR A N 1
ATOM 2353 C CA . THR A 1 304 ? 6.355 -12.447 -9.016 1.00 98.56 304 THR A CA 1
ATOM 2354 C C . THR A 1 304 ? 5.982 -13.206 -10.279 1.00 98.56 304 THR A C 1
ATOM 2356 O O . THR A 1 304 ? 6.863 -13.609 -11.039 1.00 98.56 304 THR A O 1
ATOM 2359 N N . LYS A 1 305 ? 4.681 -13.393 -10.540 1.00 98.25 305 LYS A N 1
ATOM 2360 C CA . LYS A 1 305 ? 4.215 -14.058 -11.760 1.00 98.25 305 LYS A CA 1
ATOM 2361 C C . LYS A 1 305 ? 4.657 -13.298 -13.001 1.00 98.25 305 LYS A C 1
ATOM 2363 O O . LYS A 1 305 ? 5.072 -13.940 -13.949 1.00 98.25 305 LYS A O 1
ATOM 2368 N N . SER A 1 306 ? 4.568 -11.971 -13.000 1.00 98.25 306 SER A N 1
ATOM 2369 C CA . SER A 1 306 ? 4.928 -11.134 -14.148 1.00 98.25 306 SER A CA 1
ATOM 2370 C C . SER A 1 306 ? 6.413 -11.216 -14.489 1.00 98.25 306 SER A C 1
ATOM 2372 O O . SER A 1 306 ? 6.749 -11.375 -15.653 1.00 98.25 306 SER A O 1
ATOM 2374 N N . LEU A 1 307 ? 7.289 -11.205 -13.483 1.00 98.25 307 LEU A N 1
ATOM 2375 C CA . LEU A 1 307 ? 8.745 -11.223 -13.667 1.00 98.25 307 LEU A CA 1
ATOM 2376 C C . LEU A 1 307 ? 9.345 -12.620 -13.884 1.00 98.25 307 LEU A C 1
ATOM 2378 O O . LEU A 1 307 ? 10.556 -12.746 -14.027 1.00 98.25 307 LEU A O 1
ATOM 2382 N N . THR A 1 308 ? 8.530 -13.677 -13.850 1.00 97.06 308 THR A N 1
ATOM 2383 C CA . THR A 1 308 ? 9.004 -15.071 -13.954 1.00 97.06 308 THR A CA 1
ATOM 2384 C C . THR A 1 308 ? 8.275 -15.870 -15.034 1.00 97.06 308 THR A C 1
ATOM 2386 O O . THR A 1 308 ? 8.233 -17.099 -14.945 1.00 97.06 308 THR A O 1
ATOM 2389 N N . LYS A 1 309 ? 7.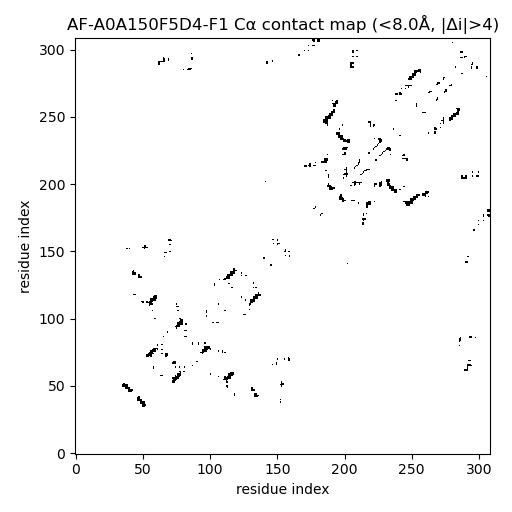656 -15.178 -16.000 1.00 85.56 309 LYS A N 1
ATOM 2390 C CA . LYS A 1 309 ? 7.033 -15.806 -17.174 1.00 85.56 309 LYS A CA 1
ATOM 2391 C C . LYS A 1 309 ? 8.070 -16.281 -18.179 1.00 85.56 309 LYS A C 1
ATOM 2393 O O . LYS A 1 309 ? 9.158 -15.671 -18.227 1.00 85.56 309 LYS A O 1
#

Solvent-accessible surface area (backbone atoms only — not comparable to full-atom values): 16829 Å² total; per-residue (Å²): 145,83,86,87,74,79,72,64,69,63,61,63,57,58,60,63,59,58,66,66,66,71,70,78,74,64,80,75,71,72,76,63,77,81,74,70,62,61,42,81,42,83,38,79,83,41,80,39,70,35,46,31,68,53,72,26,28,31,29,55,34,48,57,50,45,37,35,44,50,68,53,67,40,44,53,46,28,31,22,45,66,54,78,65,22,69,63,40,69,87,70,56,73,84,41,40,73,51,41,92,50,80,52,61,66,63,53,54,74,64,61,38,51,31,35,36,36,41,64,86,54,80,63,56,75,62,48,50,73,63,25,46,57,43,24,43,60,84,82,75,51,57,60,68,57,45,44,48,50,54,16,63,59,39,72,27,47,70,48,44,54,52,50,50,55,53,48,53,54,52,37,52,57,44,20,58,54,31,45,70,60,51,56,85,50,23,48,29,41,37,29,28,56,61,74,41,33,38,39,50,17,39,73,64,37,64,53,17,41,48,47,46,62,58,43,57,48,40,52,29,73,53,38,41,49,44,5,55,77,30,75,84,13,38,34,83,39,50,70,89,54,42,73,68,43,59,19,58,27,33,39,39,28,33,63,45,83,90,51,65,42,68,58,74,75,30,69,69,47,61,66,34,65,19,53,72,69,64,33,62,42,83,45,58,35,59,46,33,58,40,57,20,65,50,30,45,54,50,48,49,54,52,51,45,52,65,53,59,111

Nearest PDB structures (foldseek):
  3hxp-assembly1_A  TM=9.842E-01  e=2.073E-41  Bacillus subtilis
  3g9q-assembly1_A  TM=9.688E-01  e=9.673E-40  Bacillus subtilis subsp. subtilis str. 168
  5fly-assembly2_B  TM=8.790E-01  e=2.316E-28  Staphylococcus pseudintermedius
  4fil-assembly4_D  TM=9.180E-01  e=6.746E-25  Staphylococcus aureus
  3r5t-assembly1_A  TM=7.367E-01  e=9.925E-17  Vibrio cholerae

Radius of gyration: 30.53 Å; Cα contacts (8 Å, |Δi|>4): 525; chains: 1; bounding box: 74×34×124 Å

Secondary structure (DSSP, 8-state):
---SSSSSHHHHHHHHHHTTSSSS--------S----EEEEEETTEEEEEESS-SSEEE-SGGGHHHHHHTT--EEEE-HHHHH-GGGTTT-TT-EE-TTTT-HHHHHHT--SEEEEETT-TTHHHHHTTS-EEEE-TTSS-HHHHHHHHHHHHT-HHHHHHHHHHHHHHHHHHHHHHHHHHTT-BEEEEEEETTEEEEE-SSSSTTHIIIIIIS-PBPPHHHIIIIIISTTSEEEE-GGGHHHH--SEEEEEESSTT---HHHHSHHHHHSHHHHTT-EEE--TTTTT--SHHHHHHHHHHHHHHHT-

pLDDT: mean 89.14, std 16.85, range [35.09, 98.81]

Mean predicted aligned error: 8.65 Å

InterPro domains:
  IPR002491 ABC transporter periplasmic binding domain [PF01497] (57-285)
  IPR002491 ABC transporter periplasmic binding domain [PS50983] (56-309)
  IPR051313 Bacterial iron-siderophore binding [PTHR30532] (6-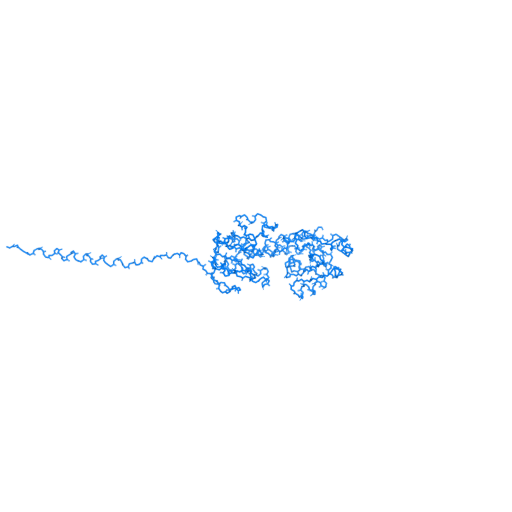309)

Sequence (309 aa):
MFHTYKKIGAALIAVLLIAALAACGNSSDMKGSSQEDTVTYKAENGNIKIPKHPKRVVVMADDYYGDFKQLGINVVGAPENVFKNPYYKGKTKGVTNIGDGTSVEKILGLKPDLIVVWTNYKDIEKLEKIAPTIAIKYGKLNNIDQFKEFAKMTGTEDKADKWLAEWDKKTAAAKTKVQKAVGSKTISIMQTNGKDIYVFGKDFGRGGSIIYDKLGLNATKLTKEKAINQGPGYASISLEKLPDFAGDYIFMGPWQAGGDTGVLDSPIWKNLDAVKQKHVYHIDPIGFYFSDPISLEGQLDYMTKSLTK